Protein AF-A0A960SSV0-F1 (afdb_monomer_lite)

Structure (mmCIF, N/CA/C/O backbone):
data_AF-A0A960SSV0-F1
#
_entry.id   AF-A0A960SSV0-F1
#
loop_
_atom_site.group_PDB
_atom_site.id
_atom_site.type_symbol
_atom_site.label_atom_id
_atom_site.label_alt_id
_atom_site.label_comp_id
_atom_site.label_asym_id
_atom_site.label_entity_id
_atom_site.label_seq_id
_atom_site.pdbx_PDB_ins_code
_atom_site.Cartn_x
_atom_site.Cartn_y
_atom_site.Cartn_z
_atom_site.occupancy
_atom_site.B_iso_or_equiv
_atom_site.auth_seq_id
_atom_site.auth_comp_id
_atom_site.auth_asym_id
_atom_site.auth_atom_id
_atom_site.pdbx_PDB_model_num
ATOM 1 N N . GLU A 1 1 ? 19.204 -17.546 -3.933 1.00 85.69 1 GLU A N 1
ATOM 2 C CA . GLU A 1 1 ? 19.148 -16.308 -4.724 1.00 85.69 1 GLU A CA 1
ATOM 3 C C . GLU A 1 1 ? 18.510 -16.654 -6.056 1.00 85.69 1 GLU A C 1
ATOM 5 O O . GLU A 1 1 ? 18.869 -17.682 -6.620 1.00 85.69 1 GLU A O 1
ATOM 10 N N . GLU A 1 2 ? 17.528 -15.880 -6.496 1.00 92.44 2 GLU A N 1
ATOM 11 C CA . GLU A 1 2 ? 16.807 -16.074 -7.757 1.00 92.44 2 GLU A CA 1
ATOM 12 C C . GLU A 1 2 ? 16.652 -14.724 -8.470 1.00 92.44 2 GLU A C 1
ATOM 14 O O . GLU A 1 2 ? 16.409 -13.702 -7.827 1.00 92.44 2 GLU A O 1
ATOM 19 N N . ALA A 1 3 ? 16.787 -14.711 -9.795 1.00 90.81 3 ALA A N 1
ATOM 20 C CA . ALA A 1 3 ? 16.387 -13.557 -10.589 1.00 90.81 3 ALA A CA 1
ATOM 21 C C . ALA A 1 3 ? 14.863 -13.568 -10.737 1.00 90.81 3 ALA A C 1
ATOM 23 O O . ALA A 1 3 ? 14.287 -14.574 -11.153 1.00 90.81 3 ALA A O 1
ATOM 24 N N . VAL A 1 4 ? 14.218 -12.456 -10.396 1.00 92.62 4 VAL A N 1
ATOM 25 C CA . VAL A 1 4 ? 12.767 -12.280 -10.521 1.00 92.62 4 VAL A CA 1
ATOM 26 C C . VAL A 1 4 ? 12.474 -11.080 -11.401 1.00 92.62 4 VAL A C 1
ATOM 28 O O . VAL A 1 4 ? 13.208 -10.093 -11.396 1.00 92.62 4 VAL A O 1
ATOM 31 N N . GLN A 1 5 ? 11.406 -11.180 -12.177 1.00 90.75 5 GLN A N 1
ATOM 32 C CA . GLN A 1 5 ? 10.992 -10.166 -13.136 1.00 90.75 5 GLN A CA 1
ATOM 33 C C . GLN A 1 5 ? 9.525 -10.377 -13.498 1.00 90.75 5 GLN A C 1
ATOM 35 O O . GLN A 1 5 ? 9.031 -11.500 -13.385 1.00 90.75 5 GLN A O 1
ATOM 40 N N . GLY A 1 6 ? 8.866 -9.316 -13.948 1.00 89.38 6 GLY A N 1
ATOM 41 C CA . GLY A 1 6 ? 7.471 -9.364 -14.373 1.00 89.38 6 GLY A CA 1
ATOM 42 C C . GLY A 1 6 ? 6.773 -8.027 -14.166 1.00 89.38 6 GLY A C 1
ATOM 43 O O . GLY A 1 6 ? 7.417 -6.975 -14.068 1.00 89.38 6 GLY A O 1
ATOM 44 N N . ARG A 1 7 ? 5.444 -8.079 -14.095 1.00 89.31 7 ARG A N 1
ATOM 45 C CA . ARG A 1 7 ? 4.605 -6.981 -13.610 1.00 89.31 7 ARG A CA 1
ATOM 46 C C . ARG A 1 7 ? 3.999 -7.359 -12.273 1.00 89.31 7 ARG A C 1
ATOM 48 O O . ARG A 1 7 ? 3.663 -8.517 -12.039 1.00 89.31 7 ARG A O 1
ATOM 55 N N . GLY A 1 8 ? 3.909 -6.389 -11.378 1.00 86.38 8 GLY A N 1
ATOM 56 C CA . GLY A 1 8 ? 3.341 -6.618 -10.062 1.00 86.38 8 GLY A CA 1
ATOM 57 C C . GLY A 1 8 ? 2.932 -5.330 -9.379 1.00 86.38 8 GLY A C 1
ATOM 58 O O . GLY A 1 8 ? 3.288 -4.231 -9.809 1.00 86.38 8 GLY A O 1
ATOM 59 N N . ARG A 1 9 ? 2.199 -5.483 -8.283 1.00 87.06 9 ARG A N 1
ATOM 60 C CA . ARG A 1 9 ? 1.830 -4.368 -7.422 1.00 87.06 9 ARG A CA 1
ATOM 61 C C . ARG A 1 9 ? 2.991 -4.035 -6.501 1.00 87.06 9 ARG A C 1
ATOM 63 O O . ARG A 1 9 ? 3.441 -4.893 -5.738 1.00 87.06 9 ARG A O 1
ATOM 70 N N . LEU A 1 10 ? 3.472 -2.798 -6.573 1.00 86.62 10 LEU A N 1
ATOM 71 C CA . LEU A 1 10 ? 4.408 -2.250 -5.601 1.00 86.62 10 LEU A CA 1
ATOM 72 C C . LEU A 1 10 ? 3.600 -1.548 -4.515 1.00 86.62 10 LEU A C 1
ATOM 74 O O . LEU A 1 10 ? 2.973 -0.526 -4.766 1.00 86.62 10 LEU A O 1
ATOM 78 N N . ASP A 1 11 ? 3.661 -2.075 -3.305 1.00 82.81 11 ASP A N 1
ATOM 79 C CA . ASP A 1 11 ? 3.041 -1.510 -2.122 1.00 82.81 11 ASP A CA 1
ATOM 80 C C . ASP A 1 11 ? 4.105 -0.805 -1.279 1.00 82.81 11 ASP A C 1
ATOM 82 O O . ASP A 1 11 ? 5.072 -1.420 -0.834 1.00 82.81 11 ASP A O 1
ATOM 86 N N . VAL A 1 12 ? 3.954 0.498 -1.061 1.00 81.19 12 VAL A N 1
ATOM 87 C CA . VAL A 1 12 ? 4.870 1.319 -0.270 1.00 81.19 12 VAL A CA 1
ATOM 88 C C . VAL A 1 12 ? 4.149 1.853 0.954 1.00 81.19 12 VAL A C 1
ATOM 90 O O . VAL A 1 12 ? 3.163 2.580 0.844 1.00 81.19 12 VAL A O 1
ATOM 93 N N . TYR A 1 13 ? 4.708 1.549 2.119 1.00 77.31 13 TYR A N 1
ATOM 94 C CA . TYR A 1 13 ? 4.171 1.939 3.409 1.00 77.31 13 TYR A CA 1
ATOM 95 C C . TYR A 1 13 ? 5.180 2.754 4.214 1.00 77.31 13 TYR A C 1
ATOM 97 O O . TYR A 1 13 ? 6.398 2.587 4.086 1.00 77.31 13 TYR A O 1
ATOM 105 N N . TRP A 1 14 ? 4.660 3.617 5.073 1.00 73.38 14 TRP A N 1
ATOM 106 C CA . TRP A 1 14 ? 5.431 4.452 5.986 1.00 73.38 14 TRP A CA 1
ATOM 107 C C . TRP A 1 14 ? 4.956 4.209 7.413 1.00 73.38 14 TRP A C 1
ATOM 109 O O . TRP A 1 14 ? 3.763 4.033 7.634 1.00 73.38 14 TRP A O 1
ATOM 119 N N . ALA A 1 15 ? 5.901 4.118 8.347 1.00 66.69 15 ALA A N 1
ATOM 120 C CA . ALA A 1 15 ? 5.640 3.688 9.716 1.00 66.69 15 ALA A CA 1
ATOM 121 C C . ALA A 1 15 ? 5.749 4.839 10.729 1.00 66.69 15 ALA A C 1
ATOM 123 O O . ALA A 1 15 ? 6.793 5.495 10.799 1.00 66.69 15 ALA A O 1
ATOM 124 N N . SER A 1 16 ? 4.736 5.011 11.578 1.00 62.72 16 SER A N 1
ATOM 125 C CA . SER A 1 16 ? 4.792 5.890 12.755 1.00 62.72 16 SER A CA 1
ATOM 126 C C . SER A 1 16 ? 5.404 5.171 13.963 1.00 62.72 16 SER A C 1
ATOM 128 O O . SER A 1 16 ? 5.038 4.026 14.217 1.00 62.72 16 SER A O 1
ATOM 130 N N . PRO A 1 17 ? 6.270 5.804 14.774 1.00 56.94 17 PRO A N 1
ATOM 131 C CA . PRO A 1 17 ? 6.816 5.187 15.988 1.00 56.94 17 PRO A CA 1
ATOM 132 C C . PRO A 1 17 ? 5.765 4.972 17.091 1.00 56.94 17 PRO A C 1
ATOM 134 O O . PRO A 1 17 ? 4.766 5.689 17.163 1.00 56.94 17 PRO A O 1
ATOM 137 N N . LEU A 1 18 ? 6.012 4.003 17.982 1.00 52.72 18 LEU A N 1
ATOM 138 C CA . LEU A 1 18 ? 5.307 3.879 19.268 1.00 52.72 18 LEU A CA 1
ATOM 139 C C . LEU A 1 18 ? 5.706 5.030 20.219 1.00 52.72 18 LEU A C 1
ATOM 141 O O . LEU A 1 18 ? 6.845 5.490 20.153 1.00 52.72 18 LEU A O 1
ATOM 145 N N . PRO A 1 19 ? 4.827 5.504 21.126 1.00 50.28 19 PRO A N 1
ATOM 146 C CA . PRO A 1 19 ? 5.221 6.465 22.158 1.00 50.28 19 PRO A CA 1
ATOM 147 C C . PRO A 1 19 ? 6.289 5.872 23.094 1.00 50.28 19 PRO A C 1
ATOM 149 O O . PRO A 1 19 ? 6.092 4.782 23.625 1.00 50.28 19 PRO A O 1
ATOM 152 N N . GLY A 1 20 ? 7.386 6.595 23.352 1.00 51.72 20 GLY A N 1
ATOM 153 C CA . GLY A 1 20 ? 8.428 6.182 24.306 1.00 51.72 20 GLY A CA 1
ATOM 154 C C . GLY A 1 20 ? 9.853 6.193 23.732 1.00 51.72 20 GLY A C 1
ATOM 155 O O . GLY A 1 20 ? 10.062 6.640 22.607 1.00 51.72 20 GLY A O 1
ATOM 156 N N . PRO A 1 21 ? 10.861 5.727 24.496 1.00 48.50 21 PRO A N 1
ATOM 157 C CA . PRO A 1 21 ? 12.270 5.755 24.082 1.00 48.50 21 PRO A CA 1
ATOM 158 C C . PRO A 1 21 ? 12.562 4.927 22.818 1.00 48.50 21 PRO A C 1
ATOM 160 O O . PRO A 1 21 ? 13.510 5.235 22.104 1.00 48.50 21 PRO A O 1
ATOM 163 N N . GLU A 1 22 ? 11.716 3.945 22.500 1.00 48.91 22 GLU A N 1
ATOM 164 C CA . GLU A 1 22 ? 11.781 3.127 21.277 1.00 48.91 22 GLU A CA 1
ATOM 165 C C . GLU A 1 22 ? 11.477 3.935 19.998 1.00 48.91 22 GLU A C 1
ATOM 167 O O . GLU A 1 22 ? 11.905 3.555 18.907 1.00 48.91 22 GLU A O 1
ATOM 172 N N . ALA A 1 23 ? 10.828 5.104 20.114 1.00 48.28 23 ALA A N 1
ATOM 173 C CA . ALA A 1 23 ? 10.628 6.034 18.999 1.00 48.28 23 ALA A CA 1
ATOM 174 C C . ALA A 1 23 ? 11.949 6.555 18.410 1.00 48.28 23 ALA A C 1
ATOM 176 O O . ALA A 1 23 ? 12.004 6.906 17.232 1.00 48.28 23 ALA A O 1
ATOM 177 N N . ALA A 1 24 ? 13.017 6.599 19.217 1.00 46.59 24 ALA A N 1
ATOM 178 C CA . ALA A 1 24 ? 14.328 7.079 18.788 1.00 46.59 24 ALA A CA 1
ATOM 179 C C . ALA A 1 24 ? 15.023 6.120 17.805 1.00 46.59 24 ALA A C 1
ATOM 181 O O . ALA A 1 24 ? 15.826 6.576 16.987 1.00 46.59 24 ALA A O 1
ATOM 182 N N . ASP A 1 25 ? 14.686 4.827 17.861 1.00 43.94 25 ASP A N 1
ATOM 183 C CA . ASP A 1 25 ? 15.274 3.785 17.014 1.00 43.94 25 ASP A CA 1
ATOM 184 C C . ASP A 1 25 ? 14.486 3.582 15.706 1.00 43.94 25 ASP A C 1
ATOM 186 O O . ASP A 1 25 ? 15.029 3.077 14.717 1.00 43.94 25 ASP A O 1
ATOM 190 N N . LEU A 1 26 ? 13.223 4.032 15.647 1.00 48.84 26 LEU A N 1
ATOM 191 C CA . LEU A 1 26 ? 12.415 3.997 14.429 1.00 48.84 26 LEU A CA 1
ATOM 192 C C . LEU A 1 26 ? 12.707 5.212 13.537 1.00 48.84 26 LEU A C 1
ATOM 194 O O . LEU A 1 26 ? 11.938 6.169 13.436 1.00 48.84 26 LEU A O 1
ATOM 198 N N . HIS A 1 27 ? 13.836 5.176 12.833 1.00 44.00 27 HIS A N 1
ATOM 199 C CA . HIS A 1 27 ? 14.127 6.160 11.795 1.00 44.00 27 HIS A CA 1
ATOM 200 C C . HIS A 1 27 ? 13.194 5.970 10.591 1.00 44.00 27 HIS A C 1
ATOM 202 O O . HIS A 1 27 ? 13.541 5.248 9.662 1.00 44.00 27 HIS A O 1
ATOM 208 N N . CYS A 1 28 ? 12.036 6.645 10.594 1.00 50.88 28 CYS A N 1
ATOM 209 C CA . CYS A 1 28 ? 11.262 6.980 9.390 1.00 50.88 28 CYS A CA 1
ATOM 210 C C . CYS A 1 28 ? 11.155 5.793 8.403 1.00 50.88 28 CYS A C 1
ATOM 212 O O . CYS A 1 28 ? 11.606 5.860 7.255 1.00 50.88 28 CYS A O 1
ATOM 214 N N . GLY A 1 29 ? 10.663 4.653 8.903 1.00 64.88 29 GLY A N 1
ATOM 215 C CA . GLY A 1 29 ? 10.805 3.355 8.247 1.00 64.88 29 GLY A CA 1
ATOM 216 C C . GLY A 1 29 ? 9.893 3.210 7.034 1.00 64.88 29 GLY A C 1
ATOM 217 O O . GLY A 1 29 ? 8.790 2.689 7.156 1.00 64.88 29 GLY A O 1
ATOM 218 N N . LYS A 1 30 ? 10.353 3.646 5.856 1.00 73.12 30 LYS A N 1
ATOM 219 C CA . LYS A 1 30 ? 9.730 3.277 4.580 1.00 73.12 30 LYS A CA 1
ATOM 220 C C . LYS A 1 30 ? 9.908 1.771 4.366 1.00 73.12 30 LYS A C 1
ATOM 222 O O . LYS A 1 30 ? 11.040 1.286 4.298 1.00 73.12 30 LYS A O 1
ATOM 227 N N . VAL A 1 31 ? 8.811 1.036 4.227 1.00 81.75 31 VAL A N 1
ATOM 228 C CA . VAL A 1 31 ? 8.807 -0.393 3.887 1.00 81.75 31 VAL A CA 1
ATOM 229 C C . VAL A 1 31 ? 8.115 -0.562 2.545 1.00 81.75 31 VAL A C 1
ATOM 231 O O . VAL A 1 31 ? 7.132 0.116 2.268 1.00 81.75 31 VAL A O 1
ATOM 234 N N . ALA A 1 32 ? 8.629 -1.448 1.699 1.00 86.88 32 ALA A N 1
ATOM 235 C CA . ALA A 1 32 ? 7.986 -1.773 0.439 1.00 86.88 32 ALA A CA 1
ATOM 236 C C . ALA A 1 32 ? 7.764 -3.278 0.323 1.00 86.88 32 ALA A C 1
ATOM 238 O O . ALA A 1 32 ? 8.596 -4.071 0.772 1.00 86.88 32 ALA A O 1
ATOM 239 N N . TYR A 1 33 ? 6.656 -3.654 -0.298 1.00 90.00 33 TYR A N 1
ATOM 240 C CA . TYR A 1 33 ? 6.345 -5.013 -0.702 1.00 90.00 33 TYR A CA 1
ATOM 241 C C . TYR A 1 33 ? 6.058 -5.041 -2.197 1.00 90.00 33 TYR A C 1
ATOM 243 O O . TYR A 1 33 ? 5.530 -4.084 -2.754 1.00 90.00 33 TYR A O 1
ATOM 251 N N . LEU A 1 34 ? 6.430 -6.132 -2.850 1.00 91.81 34 LEU A N 1
ATOM 252 C CA . LEU A 1 34 ? 6.090 -6.379 -4.240 1.00 91.81 34 LEU A CA 1
ATOM 253 C C . LEU A 1 34 ? 5.266 -7.659 -4.311 1.00 91.81 34 LEU A C 1
ATOM 255 O O . LEU A 1 34 ? 5.715 -8.698 -3.825 1.00 91.81 34 LEU A O 1
ATOM 259 N N . THR A 1 35 ? 4.092 -7.572 -4.926 1.00 90.00 35 THR A N 1
ATOM 260 C CA . THR A 1 35 ? 3.174 -8.699 -5.102 1.00 90.00 35 THR A CA 1
ATOM 261 C C . THR A 1 35 ? 3.068 -9.056 -6.581 1.00 90.00 35 THR A C 1
ATOM 263 O O . THR A 1 35 ? 2.746 -8.200 -7.404 1.00 90.00 35 THR A O 1
ATOM 266 N N . MET A 1 36 ? 3.327 -10.320 -6.923 1.00 90.69 36 MET A N 1
ATOM 267 C CA . MET A 1 36 ? 3.122 -10.877 -8.265 1.00 90.69 36 MET A CA 1
ATOM 268 C C . MET A 1 36 ? 2.418 -12.231 -8.146 1.00 90.69 36 MET A C 1
ATOM 270 O O . MET A 1 36 ? 3.011 -13.213 -7.688 1.00 90.69 36 MET A O 1
ATOM 274 N N . GLY A 1 37 ? 1.147 -12.287 -8.549 1.00 86.88 37 GLY A N 1
ATOM 275 C CA . GLY A 1 37 ? 0.292 -13.446 -8.283 1.00 86.88 37 GLY A CA 1
ATOM 276 C C . GLY A 1 37 ? 0.193 -13.715 -6.778 1.00 86.88 37 GLY A C 1
ATOM 277 O O . GLY A 1 37 ? -0.103 -12.812 -6.005 1.00 86.88 37 GLY A O 1
ATOM 278 N N . GLU A 1 38 ? 0.486 -14.945 -6.354 1.00 83.44 38 GLU A N 1
ATOM 279 C CA . GLU A 1 38 ? 0.482 -15.347 -4.935 1.00 83.44 38 GLU A CA 1
ATOM 280 C C . GLU A 1 38 ? 1.803 -15.045 -4.201 1.00 83.44 38 GLU A C 1
ATOM 282 O O . GLU A 1 38 ? 1.925 -15.284 -2.999 1.00 83.44 38 GLU A O 1
ATOM 287 N N . ARG A 1 39 ? 2.830 -14.554 -4.907 1.00 86.31 39 ARG A N 1
ATOM 288 C CA . ARG A 1 39 ? 4.155 -14.304 -4.324 1.00 86.31 39 ARG A CA 1
ATOM 289 C C . ARG A 1 39 ? 4.244 -12.873 -3.813 1.00 86.31 39 ARG A C 1
ATOM 291 O O . ARG A 1 39 ? 3.983 -11.934 -4.561 1.00 86.31 39 ARG A O 1
ATOM 298 N N . VAL A 1 40 ? 4.688 -12.724 -2.566 1.00 88.88 40 VAL A N 1
ATOM 299 C CA . VAL A 1 40 ? 4.938 -11.430 -1.921 1.00 88.88 40 VAL A CA 1
ATOM 300 C C . VAL A 1 40 ? 6.388 -11.375 -1.454 1.00 88.88 40 VAL A C 1
ATOM 302 O O . VAL A 1 40 ? 6.836 -12.234 -0.693 1.00 88.88 40 VAL A O 1
ATOM 305 N N . TRP A 1 41 ? 7.116 -10.341 -1.871 1.00 91.75 41 TRP A N 1
ATOM 306 C CA . TRP A 1 41 ? 8.460 -10.048 -1.374 1.00 91.75 41 TRP A CA 1
ATOM 307 C C . TRP A 1 41 ? 8.471 -8.746 -0.589 1.00 91.75 41 TRP A C 1
ATOM 309 O O . TRP A 1 41 ? 7.851 -7.770 -0.997 1.00 91.75 41 TRP A O 1
ATOM 319 N N . ARG A 1 42 ? 9.266 -8.682 0.479 1.00 90.19 42 ARG A N 1
ATOM 320 C CA . ARG A 1 42 ? 9.734 -7.417 1.048 1.00 90.19 42 ARG A CA 1
ATOM 321 C C . ARG A 1 42 ? 10.764 -6.812 0.093 1.00 90.19 42 ARG A C 1
ATOM 323 O O . ARG A 1 42 ? 11.864 -7.345 -0.062 1.00 90.19 42 ARG A O 1
ATOM 330 N N . ALA A 1 43 ? 10.405 -5.705 -0.542 1.00 90.38 43 ALA A N 1
ATOM 331 C CA . ALA A 1 43 ? 11.220 -5.021 -1.531 1.00 90.38 43 ALA A CA 1
ATOM 332 C C . ALA A 1 43 ? 12.167 -3.997 -0.879 1.00 90.38 43 ALA A C 1
ATOM 334 O O . ALA A 1 43 ? 11.765 -3.140 -0.091 1.00 90.38 43 ALA A O 1
ATOM 335 N N . TYR A 1 44 ? 13.441 -4.064 -1.253 1.00 89.75 44 TYR A N 1
ATOM 336 C CA . TYR A 1 44 ? 14.490 -3.125 -0.880 1.00 89.75 44 TYR A CA 1
ATOM 337 C C . TYR A 1 44 ? 14.748 -2.198 -2.062 1.00 89.75 44 TYR A C 1
ATOM 339 O O . TYR A 1 44 ? 15.276 -2.609 -3.097 1.00 89.75 44 TYR A O 1
ATOM 347 N N . LEU A 1 45 ? 14.330 -0.944 -1.901 1.00 88.06 45 LEU A N 1
ATOM 348 C CA . LEU A 1 45 ? 14.351 0.067 -2.952 1.00 88.06 45 LEU A CA 1
ATOM 349 C C . LEU A 1 45 ? 15.629 0.906 -2.871 1.00 88.06 45 LEU A C 1
ATOM 351 O O . LEU A 1 45 ? 15.999 1.390 -1.799 1.00 88.06 45 LEU A O 1
ATOM 355 N N . TYR A 1 46 ? 16.263 1.153 -4.013 1.00 82.88 46 TYR A N 1
ATOM 356 C CA . TYR A 1 46 ? 17.387 2.081 -4.142 1.00 82.88 46 TYR A CA 1
ATOM 357 C C . TYR A 1 46 ? 17.176 3.042 -5.316 1.00 82.88 46 TYR A C 1
ATOM 359 O O . TYR A 1 46 ? 16.171 2.972 -6.028 1.00 82.88 46 TYR A O 1
ATOM 367 N N . GLY A 1 47 ? 18.100 3.996 -5.466 1.00 86.06 47 GLY A N 1
ATOM 368 C CA . GLY A 1 47 ? 18.041 4.980 -6.543 1.00 86.06 47 GLY A CA 1
ATOM 369 C C . GLY A 1 47 ? 16.720 5.748 -6.541 1.00 86.06 47 GLY A C 1
ATOM 370 O O . GLY A 1 47 ? 16.232 6.147 -5.477 1.00 86.06 47 GLY A O 1
ATOM 371 N N . ARG A 1 48 ? 16.112 5.917 -7.719 1.00 84.31 48 ARG A N 1
ATOM 372 C CA . ARG A 1 48 ? 14.843 6.658 -7.844 1.00 84.31 48 ARG A CA 1
ATOM 373 C C . ARG A 1 48 ? 13.647 5.996 -7.145 1.00 84.31 48 ARG A C 1
ATOM 375 O O . ARG A 1 48 ? 12.748 6.697 -6.692 1.00 84.31 48 ARG A O 1
ATOM 382 N N . ARG A 1 49 ? 13.626 4.665 -6.974 1.00 84.12 49 ARG A N 1
ATOM 383 C CA . ARG A 1 49 ? 12.484 3.977 -6.336 1.00 84.12 49 ARG A CA 1
ATOM 384 C C . ARG A 1 49 ? 12.370 4.300 -4.842 1.00 84.12 49 ARG A C 1
ATOM 386 O O . ARG A 1 49 ? 11.321 4.097 -4.230 1.00 84.12 49 ARG A O 1
ATOM 393 N N . ARG A 1 50 ? 13.401 4.912 -4.240 1.00 78.50 50 ARG A N 1
ATOM 394 C CA . ARG A 1 50 ? 13.332 5.451 -2.870 1.00 78.50 50 ARG A CA 1
ATOM 395 C C . ARG A 1 50 ? 12.233 6.497 -2.691 1.00 78.50 50 ARG A C 1
ATOM 397 O O . ARG A 1 50 ? 11.726 6.612 -1.579 1.00 78.50 50 ARG A O 1
ATOM 404 N N . THR A 1 51 ? 11.815 7.191 -3.746 1.00 74.88 51 THR A N 1
ATOM 405 C CA . THR A 1 51 ? 10.716 8.173 -3.700 1.00 74.88 51 THR A CA 1
ATOM 406 C C . THR A 1 51 ? 9.433 7.686 -4.371 1.00 74.88 51 THR A C 1
ATOM 408 O O . THR A 1 51 ? 8.426 8.373 -4.285 1.00 74.88 51 THR A O 1
ATOM 411 N N . GLN A 1 52 ? 9.439 6.506 -5.000 1.00 77.75 52 GLN A N 1
ATOM 412 C CA . GLN A 1 52 ? 8.241 5.920 -5.608 1.00 77.75 52 GLN A CA 1
ATOM 413 C C . GLN A 1 52 ? 7.220 5.542 -4.524 1.00 77.75 52 GLN A C 1
ATOM 415 O O . GLN A 1 52 ? 7.609 5.035 -3.464 1.00 77.75 52 GLN A O 1
ATOM 420 N N . MET A 1 53 ? 5.945 5.822 -4.788 1.00 78.19 53 MET A N 1
ATOM 421 C CA . MET A 1 53 ? 4.802 5.452 -3.944 1.00 78.19 53 MET A CA 1
ATOM 422 C C . MET A 1 53 ? 4.163 4.151 -4.445 1.00 78.19 53 MET A C 1
ATOM 424 O O . MET A 1 53 ? 4.654 3.558 -5.406 1.00 78.19 53 MET A O 1
ATOM 428 N N . SER A 1 54 ? 3.106 3.682 -3.778 1.00 80.00 54 SER A N 1
ATOM 429 C CA . SER A 1 54 ? 2.405 2.474 -4.212 1.00 80.00 54 SER A CA 1
ATOM 430 C C . SER A 1 54 ? 1.844 2.639 -5.621 1.00 80.00 54 SER A C 1
ATOM 432 O O . SER A 1 54 ? 1.286 3.688 -5.946 1.00 80.00 54 SER A O 1
ATOM 434 N N . GLN A 1 55 ? 1.988 1.609 -6.446 1.00 79.75 55 GLN A N 1
ATOM 435 C CA . GLN A 1 55 ? 1.556 1.625 -7.835 1.00 79.75 55 GLN A CA 1
ATOM 436 C C . GLN A 1 55 ? 1.221 0.203 -8.301 1.00 79.75 55 GLN A C 1
ATOM 438 O O . GLN A 1 55 ? 1.927 -0.756 -7.978 1.00 79.75 55 GLN A O 1
ATOM 443 N N . GLU A 1 56 ? 0.145 0.085 -9.074 1.00 80.50 56 GLU A N 1
ATOM 444 C CA . GLU A 1 56 ? -0.275 -1.161 -9.719 1.00 80.50 56 GLU A CA 1
ATOM 445 C C . GLU A 1 56 ? 0.528 -1.427 -11.000 1.00 80.50 56 GLU A C 1
ATOM 447 O O . GLU A 1 56 ? 0.994 -0.493 -11.657 1.00 80.50 56 GLU A O 1
ATOM 452 N N . GLU A 1 57 ? 0.657 -2.703 -11.374 1.00 82.12 57 GLU A N 1
ATOM 453 C CA . GLU A 1 57 ? 1.210 -3.142 -12.669 1.00 82.12 57 GLU A CA 1
ATOM 454 C C . GLU A 1 57 ? 2.618 -2.599 -13.006 1.00 82.12 57 GLU A C 1
ATOM 456 O O . GLU A 1 57 ? 2.987 -2.423 -14.176 1.00 82.12 57 GLU A O 1
ATOM 461 N N . VAL A 1 58 ? 3.446 -2.366 -11.982 1.00 85.75 58 VAL A N 1
ATOM 462 C CA . VAL A 1 58 ? 4.821 -1.877 -12.133 1.00 85.75 58 VAL A CA 1
ATOM 463 C C . VAL A 1 58 ? 5.676 -2.952 -12.789 1.00 85.75 58 VAL A C 1
ATOM 465 O O . VAL A 1 58 ? 5.775 -4.077 -12.294 1.00 85.75 58 VAL A O 1
ATOM 468 N N . ALA A 1 59 ? 6.347 -2.591 -13.884 1.00 88.69 59 ALA A N 1
ATOM 469 C CA . ALA A 1 59 ? 7.359 -3.450 -14.476 1.00 88.69 59 ALA A CA 1
ATOM 470 C C . ALA A 1 59 ? 8.598 -3.475 -13.573 1.00 88.69 59 ALA A C 1
ATOM 472 O O . ALA A 1 59 ? 9.155 -2.434 -13.196 1.00 88.69 59 ALA A O 1
ATOM 473 N N . PHE A 1 60 ? 9.025 -4.680 -13.216 1.00 92.44 60 PHE A N 1
ATOM 474 C CA . PHE A 1 60 ? 10.082 -4.879 -12.245 1.00 92.44 60 PHE A CA 1
ATOM 475 C C . PHE A 1 60 ? 11.052 -5.970 -12.681 1.00 92.44 60 PHE A C 1
ATOM 477 O O . PHE A 1 60 ? 10.694 -6.925 -13.371 1.00 92.44 60 PHE A O 1
ATOM 484 N N . HIS A 1 61 ? 12.290 -5.842 -12.217 1.00 94.88 61 HIS A N 1
ATOM 485 C CA . HIS A 1 61 ? 13.249 -6.930 -12.191 1.00 94.88 61 HIS A CA 1
ATOM 486 C C . HIS A 1 61 ? 14.196 -6.757 -11.007 1.00 94.88 61 HIS A C 1
ATOM 488 O O . HIS A 1 61 ? 14.420 -5.647 -10.521 1.00 94.88 61 HIS A O 1
ATOM 494 N N . GLY A 1 62 ? 14.758 -7.854 -10.526 1.00 94.50 62 GLY A N 1
ATOM 495 C CA . GLY A 1 62 ? 15.626 -7.821 -9.365 1.00 94.50 62 GLY A CA 1
ATOM 496 C C . GLY A 1 62 ? 16.117 -9.196 -8.960 1.00 94.50 62 GLY A C 1
ATOM 497 O O . GLY A 1 62 ? 15.956 -10.182 -9.680 1.00 94.50 62 GLY A O 1
ATOM 498 N N . ILE A 1 63 ? 16.720 -9.234 -7.781 1.00 95.50 63 ILE A N 1
ATOM 499 C CA . ILE A 1 63 ? 17.300 -10.437 -7.199 1.00 95.50 63 ILE A CA 1
ATOM 500 C C . ILE A 1 63 ? 16.622 -10.704 -5.859 1.00 95.50 63 ILE A C 1
ATOM 502 O O . ILE A 1 63 ? 16.675 -9.859 -4.960 1.00 95.50 63 ILE A O 1
ATOM 506 N N . ALA A 1 64 ? 15.998 -11.874 -5.715 1.00 94.06 64 ALA A N 1
ATOM 507 C CA . ALA A 1 64 ? 15.373 -12.296 -4.470 1.00 94.06 64 ALA A CA 1
ATOM 508 C C . ALA A 1 64 ? 16.228 -13.319 -3.705 1.00 94.06 64 ALA A C 1
ATOM 510 O O . ALA A 1 64 ? 16.823 -14.242 -4.271 1.00 94.06 64 ALA A O 1
ATOM 511 N N . VAL A 1 65 ? 16.268 -13.176 -2.382 1.00 92.56 65 VAL A N 1
ATOM 512 C CA . VAL A 1 65 ? 16.862 -14.127 -1.438 1.00 92.56 65 VAL A CA 1
ATOM 513 C C . VAL A 1 65 ? 15.802 -14.443 -0.385 1.00 92.56 65 VAL A C 1
ATOM 515 O O . VAL A 1 65 ? 15.567 -13.665 0.539 1.00 92.56 65 VAL A O 1
ATOM 518 N N . GLY A 1 66 ? 15.115 -15.577 -0.551 1.00 89.19 66 GLY A N 1
ATOM 519 C CA . GLY A 1 66 ? 13.906 -15.869 0.222 1.00 89.19 66 GLY A CA 1
ATOM 520 C C . GLY A 1 66 ? 12.815 -14.843 -0.096 1.00 89.19 66 GLY A C 1
ATOM 521 O O . GLY A 1 66 ? 12.541 -14.582 -1.264 1.00 89.19 66 GLY A O 1
ATOM 522 N N . ASN A 1 67 ? 12.248 -14.215 0.935 1.00 86.12 67 ASN A N 1
ATOM 523 C CA . ASN A 1 67 ? 11.215 -13.184 0.774 1.00 86.12 67 ASN A CA 1
ATOM 524 C C . ASN A 1 67 ? 11.784 -11.758 0.673 1.00 86.12 67 ASN A C 1
ATOM 526 O O . ASN A 1 67 ? 11.014 -10.805 0.645 1.00 86.12 67 ASN A O 1
ATOM 530 N N . ALA A 1 68 ? 13.108 -11.577 0.640 1.00 85.94 68 ALA A N 1
ATOM 531 C CA . ALA A 1 68 ? 13.736 -10.272 0.439 1.00 85.94 68 ALA A CA 1
ATOM 532 C C . ALA A 1 68 ? 14.073 -10.067 -1.043 1.00 85.94 68 ALA A C 1
ATOM 534 O O . ALA A 1 68 ? 14.753 -10.906 -1.626 1.00 85.94 68 ALA A O 1
ATOM 535 N N . LEU A 1 69 ? 13.642 -8.953 -1.636 1.00 93.88 69 LEU A N 1
ATOM 536 C CA . LEU A 1 69 ? 13.889 -8.604 -3.038 1.00 93.88 69 LEU A CA 1
ATOM 537 C C . LEU A 1 69 ? 14.687 -7.304 -3.142 1.00 93.88 69 LEU A C 1
ATOM 539 O O . LEU A 1 69 ? 14.198 -6.252 -2.742 1.00 93.88 69 LEU A O 1
ATOM 543 N N . ALA A 1 70 ? 15.883 -7.348 -3.727 1.00 94.62 70 ALA A N 1
ATOM 544 C CA . ALA A 1 70 ? 16.572 -6.147 -4.193 1.00 94.62 70 ALA A CA 1
ATOM 545 C C . ALA A 1 70 ? 15.985 -5.737 -5.551 1.00 94.62 70 ALA A C 1
ATOM 547 O O . ALA A 1 70 ? 16.206 -6.422 -6.552 1.00 94.62 70 ALA A O 1
ATOM 548 N N . LEU A 1 71 ? 15.204 -4.653 -5.569 1.00 93.94 71 LEU A N 1
ATOM 549 C CA . LEU A 1 71 ? 14.459 -4.216 -6.750 1.00 93.94 71 LEU A CA 1
ATOM 550 C C . LEU A 1 71 ? 15.266 -3.194 -7.558 1.00 93.94 71 LEU A C 1
ATOM 552 O O . LEU A 1 71 ? 15.609 -2.138 -7.024 1.00 93.94 71 LEU A O 1
ATOM 556 N N . ASP A 1 72 ? 15.527 -3.482 -8.838 1.00 94.94 72 ASP A N 1
ATOM 557 C CA . ASP A 1 72 ? 16.254 -2.560 -9.711 1.00 94.94 72 ASP A CA 1
ATOM 558 C C . ASP A 1 72 ? 15.456 -1.277 -9.952 1.00 94.94 72 ASP A C 1
ATOM 560 O O . ASP A 1 72 ? 14.225 -1.280 -10.054 1.00 94.94 72 ASP A O 1
ATOM 564 N N . GLU A 1 73 ? 16.156 -0.150 -10.045 1.00 92.12 73 GLU A N 1
ATOM 565 C CA . GLU A 1 73 ? 15.521 1.136 -10.287 1.00 92.12 73 GLU A CA 1
ATOM 566 C C . GLU A 1 73 ? 14.977 1.287 -11.716 1.00 92.12 73 GLU A C 1
ATOM 568 O O . GLU A 1 73 ? 14.163 2.177 -11.955 1.00 92.12 73 GLU A O 1
ATOM 573 N N . LYS A 1 74 ? 15.388 0.452 -12.674 1.00 91.44 74 LYS A N 1
ATOM 574 C CA . LYS A 1 74 ? 14.973 0.544 -14.080 1.00 91.44 74 LYS A CA 1
ATOM 575 C C . LYS A 1 74 ? 13.823 -0.421 -14.394 1.00 91.44 74 LYS A C 1
ATOM 577 O O . LYS A 1 74 ? 13.834 -1.554 -13.926 1.00 91.44 74 LYS A O 1
ATOM 582 N N . PRO A 1 75 ? 12.829 0.004 -15.191 1.00 88.00 75 PRO A N 1
ATOM 583 C CA . PRO A 1 75 ? 11.785 -0.902 -15.673 1.00 88.00 75 PRO A CA 1
ATOM 584 C C . PRO A 1 75 ? 12.287 -1.900 -16.727 1.00 88.00 75 PRO A C 1
ATOM 586 O O . PRO A 1 75 ? 11.897 -3.064 -16.700 1.00 88.00 75 PRO A O 1
ATOM 589 N N . LEU A 1 76 ? 13.156 -1.461 -17.651 1.00 86.75 76 LEU A N 1
ATOM 590 C CA . LEU A 1 76 ? 13.721 -2.324 -18.694 1.00 86.75 76 LEU A CA 1
ATOM 591 C C . LEU A 1 76 ? 15.007 -3.005 -18.229 1.00 86.75 76 LEU A C 1
ATOM 593 O O . LEU A 1 76 ? 16.017 -2.328 -17.991 1.00 86.75 76 LEU A O 1
ATOM 597 N N . ARG A 1 77 ? 15.001 -4.342 -18.258 1.00 92.44 77 ARG A N 1
ATOM 598 C CA . ARG A 1 77 ? 16.192 -5.173 -18.061 1.00 92.44 77 ARG A CA 1
ATOM 599 C C . ARG A 1 77 ? 16.841 -5.501 -19.406 1.00 92.44 77 ARG A C 1
ATOM 601 O O . ARG A 1 77 ? 16.232 -6.232 -20.183 1.00 92.44 77 ARG A O 1
ATOM 608 N N . PRO A 1 78 ? 18.058 -5.025 -19.719 1.00 92.62 78 PRO A N 1
ATOM 609 C CA . PRO A 1 78 ? 18.769 -5.509 -20.899 1.00 92.62 78 PRO A CA 1
ATOM 610 C C . PRO A 1 78 ? 19.092 -7.001 -20.746 1.00 92.62 78 PRO A C 1
ATOM 612 O O . PRO A 1 78 ? 19.612 -7.414 -19.708 1.00 92.62 78 PRO A O 1
ATOM 615 N N . LEU A 1 79 ? 18.808 -7.790 -21.782 1.00 90.81 79 LEU A N 1
ATOM 616 C CA . LEU A 1 79 ? 19.191 -9.197 -21.842 1.00 90.81 79 LEU A CA 1
ATOM 617 C C . LEU A 1 79 ? 20.670 -9.316 -22.208 1.00 90.81 79 LEU A C 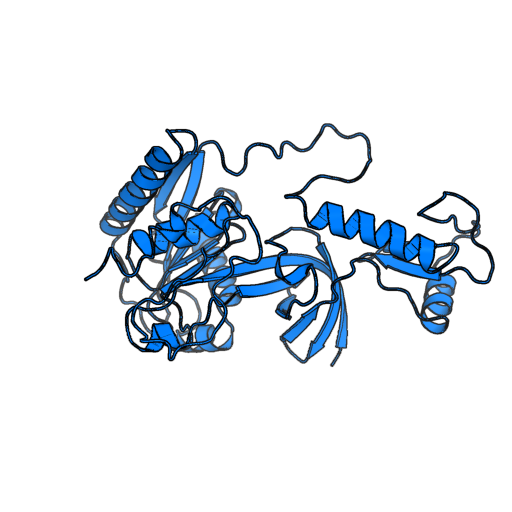1
ATOM 619 O O . LEU A 1 79 ? 21.216 -8.520 -22.981 1.00 90.81 79 LEU A O 1
ATOM 623 N N . THR A 1 80 ? 21.315 -10.340 -21.665 1.00 89.44 80 THR A N 1
ATOM 624 C CA . THR A 1 80 ? 22.619 -10.801 -22.146 1.00 89.44 80 THR A CA 1
ATOM 625 C C . THR A 1 80 ? 22.503 -11.332 -23.581 1.00 89.44 80 THR A C 1
ATOM 627 O O . THR A 1 80 ? 21.413 -11.731 -24.001 1.00 89.44 80 THR A O 1
ATOM 630 N N . PRO A 1 81 ? 23.598 -11.354 -24.363 1.00 84.50 81 PRO A N 1
ATOM 631 C CA . PRO A 1 81 ? 23.585 -11.950 -25.699 1.00 84.50 81 PRO A CA 1
ATOM 632 C C . PRO A 1 81 ? 23.054 -13.390 -25.703 1.00 84.50 81 PRO A C 1
ATOM 634 O O . PRO A 1 81 ? 22.300 -13.768 -26.595 1.00 84.50 81 PRO A O 1
ATOM 637 N N . GLU A 1 82 ? 23.395 -14.173 -24.680 1.00 86.56 82 GLU A N 1
ATOM 638 C CA . GLU A 1 82 ? 22.949 -15.554 -24.515 1.00 86.56 82 GLU A CA 1
ATOM 639 C C . GLU A 1 82 ? 21.435 -15.638 -24.272 1.00 86.56 82 GLU A C 1
ATOM 641 O O . GLU A 1 82 ? 20.746 -16.391 -24.961 1.00 86.56 82 GLU A O 1
ATOM 646 N N . GLU A 1 83 ? 20.895 -14.830 -23.352 1.00 86.50 83 GLU A N 1
ATOM 647 C CA . GLU A 1 83 ? 19.445 -14.737 -23.122 1.00 86.50 83 GLU A CA 1
ATOM 648 C C . GLU A 1 83 ? 18.713 -14.262 -24.381 1.00 86.50 83 GLU A C 1
ATOM 650 O O . GLU A 1 83 ? 17.666 -14.801 -24.731 1.00 86.50 83 GLU A O 1
ATOM 655 N N . ALA A 1 84 ? 19.273 -13.281 -25.093 1.00 84.75 84 ALA A N 1
ATOM 656 C CA . ALA A 1 84 ? 18.666 -12.743 -26.300 1.00 84.75 84 ALA A CA 1
ATOM 657 C C . ALA A 1 84 ? 18.594 -13.785 -27.422 1.00 84.75 84 ALA A C 1
ATOM 659 O O . ALA A 1 84 ? 17.609 -13.811 -28.158 1.00 84.75 84 ALA A O 1
ATOM 660 N N . LEU A 1 85 ? 19.606 -14.648 -27.563 1.00 82.00 85 LEU A N 1
ATOM 661 C CA . LEU A 1 85 ? 19.589 -15.753 -28.525 1.00 82.00 85 LEU A CA 1
ATOM 662 C C . LEU A 1 85 ? 18.501 -16.776 -28.185 1.00 82.00 85 LEU A C 1
ATOM 664 O O . LEU A 1 85 ? 17.757 -17.193 -29.073 1.00 82.00 85 LEU A O 1
ATOM 668 N N . VAL A 1 86 ? 18.370 -17.139 -26.905 1.00 82.38 86 VAL A N 1
ATOM 669 C CA . VAL A 1 86 ? 17.325 -18.064 -26.443 1.00 82.38 86 VAL A CA 1
ATOM 670 C C . VAL A 1 86 ? 15.937 -17.470 -26.685 1.00 82.38 86 VAL A C 1
ATOM 672 O O . VAL A 1 86 ? 15.113 -18.107 -27.338 1.00 82.38 86 VAL A O 1
ATOM 675 N N . THR A 1 87 ? 15.685 -16.232 -26.258 1.00 79.56 87 THR A N 1
ATOM 676 C CA . THR A 1 87 ? 14.397 -15.554 -26.473 1.00 79.56 87 THR A CA 1
ATOM 677 C C . THR A 1 87 ? 14.041 -15.444 -27.957 1.00 79.56 87 THR A C 1
ATOM 679 O O . THR A 1 87 ? 12.898 -15.699 -28.332 1.00 79.56 87 THR A O 1
ATOM 682 N N . GLN A 1 88 ? 15.012 -15.131 -28.821 1.00 74.44 88 GLN A N 1
ATOM 683 C CA . GLN A 1 88 ? 14.807 -15.095 -30.274 1.00 74.44 88 GLN A CA 1
ATOM 684 C C . GLN A 1 88 ? 14.449 -16.466 -30.847 1.00 74.44 88 GLN A C 1
ATOM 686 O O . GLN A 1 88 ? 13.541 -16.568 -31.661 1.00 74.44 88 GLN A O 1
ATOM 691 N N . SER A 1 89 ? 15.115 -17.531 -30.396 1.00 68.38 89 SER A N 1
ATOM 692 C CA . SER A 1 89 ? 14.788 -18.893 -30.838 1.00 68.38 89 SER A CA 1
ATOM 693 C C . SER A 1 89 ? 13.405 -19.376 -30.389 1.00 68.38 89 SER A C 1
ATOM 695 O O . SER A 1 89 ? 12.868 -20.302 -30.988 1.00 68.38 89 SER A O 1
ATOM 697 N N . LEU A 1 90 ? 12.830 -18.746 -29.359 1.00 62.62 90 LEU A N 1
ATOM 698 C CA . LEU A 1 90 ? 11.480 -19.020 -28.861 1.00 62.62 90 LEU A CA 1
ATOM 699 C C . LEU A 1 90 ? 10.403 -18.132 -29.510 1.00 62.62 90 LEU A C 1
ATOM 701 O O . LEU A 1 90 ? 9.216 -18.403 -29.338 1.00 62.62 90 LEU A O 1
ATOM 705 N N . SER A 1 91 ? 10.786 -17.070 -30.229 1.00 61.56 91 SER A N 1
ATOM 706 C CA . SER A 1 91 ? 9.853 -16.136 -30.868 1.00 61.56 91 SER A CA 1
ATOM 707 C C . SER A 1 91 ? 9.757 -16.399 -32.375 1.00 61.56 91 SER A C 1
ATOM 709 O O . SER A 1 91 ? 10.598 -15.988 -33.165 1.00 61.56 91 SER A O 1
ATOM 711 N N . ASP A 1 92 ? 8.678 -17.071 -32.781 1.00 53.81 92 ASP A N 1
ATOM 712 C CA . ASP A 1 92 ? 8.387 -17.549 -34.147 1.00 53.81 92 ASP A CA 1
ATOM 713 C C . ASP A 1 92 ? 8.066 -16.447 -35.195 1.00 53.81 92 ASP A C 1
ATOM 715 O O . ASP A 1 92 ? 7.268 -16.642 -36.113 1.00 53.81 92 ASP A O 1
ATOM 719 N N . ALA A 1 93 ? 8.656 -15.251 -35.114 1.00 50.75 93 ALA A N 1
ATOM 720 C CA . ALA A 1 93 ? 8.257 -14.127 -35.966 1.00 50.75 93 ALA A CA 1
ATOM 721 C C . ALA A 1 93 ? 9.357 -13.699 -36.949 1.00 50.75 93 ALA A C 1
ATOM 723 O O . ALA A 1 93 ? 10.251 -12.928 -36.615 1.00 50.75 93 ALA A O 1
ATOM 724 N N . GLY A 1 94 ? 9.225 -14.123 -38.211 1.00 52.12 94 GLY A N 1
ATOM 725 C CA . GLY A 1 94 ? 10.037 -13.701 -39.365 1.00 52.12 94 GLY A CA 1
ATOM 726 C C . GLY A 1 94 ? 9.879 -12.227 -39.780 1.00 52.12 94 GLY A C 1
ATOM 727 O O . GLY A 1 94 ? 9.805 -11.925 -40.970 1.00 52.12 94 GLY A O 1
ATOM 728 N N . ARG A 1 95 ? 9.805 -11.301 -38.817 1.00 60.12 95 ARG A N 1
ATOM 729 C CA . ARG A 1 95 ? 9.740 -9.852 -39.030 1.00 60.12 95 ARG A CA 1
ATOM 730 C C . ARG A 1 95 ? 10.978 -9.208 -38.415 1.00 60.12 95 ARG A C 1
ATOM 732 O O . ARG A 1 95 ? 11.299 -9.474 -37.263 1.00 60.12 95 ARG A O 1
ATOM 739 N N . SER A 1 96 ? 11.664 -8.356 -39.177 1.00 66.50 96 SER A N 1
ATOM 740 C CA . SER A 1 96 ? 12.803 -7.599 -38.651 1.00 66.50 96 SER A CA 1
ATOM 741 C C . SER A 1 96 ? 12.356 -6.754 -37.451 1.00 66.50 96 SER A C 1
ATOM 743 O O . SER A 1 96 ? 11.361 -6.030 -37.577 1.00 66.50 96 SER A O 1
ATOM 745 N N . PRO A 1 97 ? 13.049 -6.840 -36.303 1.00 78.44 97 PRO A N 1
ATOM 746 C CA . PRO A 1 97 ? 12.688 -6.060 -35.132 1.00 78.44 97 PRO A CA 1
ATOM 747 C C . PRO A 1 97 ? 12.833 -4.560 -35.406 1.00 78.44 97 PRO A C 1
ATOM 749 O O . PRO A 1 97 ? 13.751 -4.128 -36.106 1.00 78.44 97 PRO A O 1
ATOM 752 N N . VAL A 1 98 ? 11.922 -3.768 -34.842 1.00 78.94 98 VAL A N 1
ATOM 753 C CA . VAL A 1 98 ? 11.957 -2.299 -34.888 1.00 78.94 98 VAL A CA 1
ATOM 754 C C . VAL A 1 98 ? 12.338 -1.745 -33.524 1.00 78.94 98 VAL A C 1
ATOM 756 O O . VAL A 1 98 ? 11.981 -2.304 -32.487 1.00 78.94 98 VAL A O 1
ATOM 759 N N . CYS A 1 99 ? 13.086 -0.648 -33.523 1.00 75.25 99 CYS A N 1
ATOM 760 C CA . CYS A 1 99 ? 13.545 -0.000 -32.309 1.00 75.25 99 CYS A CA 1
ATOM 761 C C . CYS A 1 99 ? 12.393 0.748 -31.638 1.00 75.25 99 CYS A C 1
ATOM 763 O O . CYS A 1 99 ? 11.821 1.654 -32.240 1.00 75.25 99 CYS A O 1
ATOM 765 N N . ALA A 1 100 ? 12.110 0.453 -30.371 1.00 75.06 100 ALA A N 1
ATOM 766 C CA . ALA A 1 100 ? 11.016 1.105 -29.647 1.00 75.06 100 ALA A CA 1
ATOM 767 C C . ALA A 1 100 ? 11.235 2.604 -29.374 1.00 75.06 100 ALA A C 1
ATOM 769 O O . ALA A 1 100 ? 10.279 3.313 -29.083 1.00 75.06 100 ALA A O 1
ATOM 770 N N . ALA A 1 101 ? 12.473 3.100 -29.474 1.00 71.88 101 ALA A N 1
ATOM 771 C CA . ALA A 1 101 ? 12.765 4.521 -29.275 1.00 71.88 101 ALA A CA 1
ATOM 772 C C . ALA A 1 101 ? 12.579 5.361 -30.551 1.00 71.88 101 ALA A C 1
ATOM 774 O O . ALA A 1 101 ? 12.069 6.472 -30.484 1.00 71.88 101 ALA A O 1
ATOM 775 N N . CYS A 1 102 ? 13.010 4.849 -31.712 1.00 73.06 102 CYS A N 1
ATOM 776 C CA . CYS A 1 102 ? 13.096 5.638 -32.950 1.00 73.06 102 CYS A CA 1
ATOM 777 C C . CYS A 1 102 ? 12.296 5.071 -34.131 1.00 73.06 102 CYS A C 1
ATOM 779 O O . CYS A 1 102 ? 12.208 5.727 -35.161 1.00 73.06 102 CYS A O 1
ATOM 781 N N . GLY A 1 103 ? 11.739 3.862 -34.015 1.00 76.06 103 GLY A N 1
ATOM 782 C CA . GLY A 1 103 ? 10.959 3.205 -35.070 1.00 76.06 103 GLY A CA 1
ATOM 783 C C . GLY A 1 103 ? 11.776 2.577 -36.206 1.00 76.06 103 GLY A C 1
ATOM 784 O O . GLY A 1 103 ? 11.203 1.904 -37.059 1.00 76.06 103 GLY A O 1
ATOM 785 N N . GLU A 1 104 ? 13.099 2.748 -36.214 1.00 80.94 104 GLU A N 1
ATOM 786 C CA . GLU A 1 104 ? 13.977 2.218 -37.265 1.00 80.94 104 GLU A CA 1
ATOM 787 C C . GLU A 1 104 ? 14.251 0.709 -37.109 1.00 80.94 104 GLU A C 1
ATOM 789 O O . GLU A 1 104 ? 14.229 0.193 -35.983 1.00 80.94 104 GLU A O 1
ATOM 794 N N . PRO A 1 105 ? 14.558 -0.013 -38.206 1.00 82.38 105 PRO A N 1
ATOM 795 C CA . PRO A 1 105 ? 14.980 -1.409 -38.147 1.00 82.38 105 PRO A CA 1
ATOM 796 C C . PRO A 1 105 ? 16.215 -1.609 -37.261 1.00 82.38 105 PRO A C 1
ATOM 798 O O . PRO A 1 105 ? 17.167 -0.826 -37.286 1.00 82.38 105 PRO A O 1
ATOM 801 N N . VAL A 1 106 ? 16.218 -2.692 -36.488 1.00 83.88 106 VAL A N 1
ATOM 802 C CA . VAL A 1 106 ? 17.308 -3.028 -35.567 1.00 83.88 106 VAL A CA 1
ATOM 803 C C . VAL A 1 106 ? 18.319 -3.935 -36.270 1.00 83.88 106 VAL A C 1
ATOM 805 O O . VAL A 1 106 ? 17.959 -4.951 -36.860 1.00 83.88 106 VAL A O 1
ATOM 808 N N . GLY A 1 107 ? 19.592 -3.531 -36.235 1.00 83.00 107 GLY A N 1
ATOM 809 C CA . GLY A 1 107 ? 20.709 -4.294 -36.800 1.00 83.00 107 GLY A CA 1
ATOM 810 C C . GLY A 1 107 ? 21.138 -5.478 -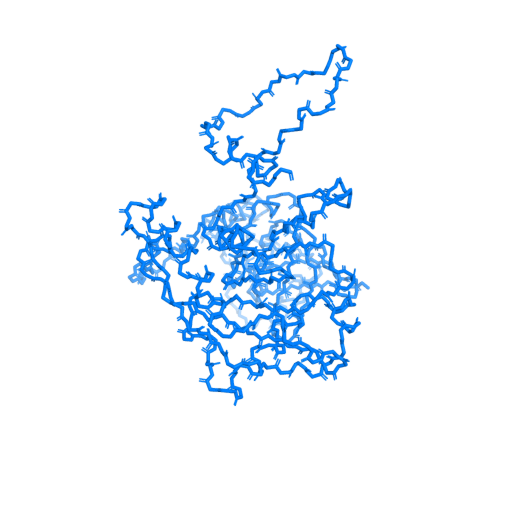35.925 1.00 83.00 107 GLY A C 1
ATOM 811 O O . GLY A 1 107 ? 20.603 -5.691 -34.840 1.00 83.00 107 GLY A O 1
ATOM 812 N N . SER A 1 108 ? 22.150 -6.223 -36.378 1.00 79.44 108 SER A N 1
ATOM 813 C CA . SER A 1 108 ? 22.672 -7.419 -35.689 1.00 79.44 108 SER A CA 1
ATOM 814 C C . SER A 1 108 ? 23.190 -7.158 -34.273 1.00 79.44 108 SER A C 1
ATOM 816 O O . SER A 1 108 ? 23.148 -8.055 -33.440 1.00 79.44 108 SER A O 1
ATOM 818 N N . ASP A 1 109 ? 23.638 -5.933 -33.996 1.00 83.31 109 ASP A N 1
ATOM 819 C CA . ASP A 1 109 ? 24.174 -5.520 -32.691 1.00 83.31 109 ASP A CA 1
ATOM 820 C C . ASP A 1 109 ? 23.098 -4.878 -31.793 1.00 83.31 109 ASP A C 1
ATOM 822 O O . ASP A 1 109 ? 23.399 -4.135 -30.853 1.00 83.31 109 ASP A O 1
ATOM 826 N N . GLY A 1 110 ? 21.824 -5.121 -32.116 1.00 86.06 110 GLY A N 1
ATOM 827 C CA . GLY A 1 110 ? 20.678 -4.644 -31.360 1.00 86.06 110 GLY A CA 1
ATOM 828 C C . GLY A 1 110 ? 20.668 -5.140 -29.917 1.00 86.06 110 GLY A C 1
ATOM 829 O O . GLY A 1 110 ? 21.150 -6.222 -29.590 1.00 86.06 110 GLY A O 1
ATOM 830 N N . VAL A 1 111 ? 20.071 -4.341 -29.040 1.00 88.88 111 VAL A N 1
ATOM 831 C CA . VAL A 1 111 ? 19.874 -4.688 -27.634 1.00 88.88 111 VAL A CA 1
ATOM 832 C C . VAL A 1 111 ? 18.428 -5.119 -27.446 1.00 88.88 111 VAL A C 1
ATOM 834 O O . VAL A 1 111 ? 17.513 -4.324 -27.659 1.00 88.88 111 VAL A O 1
ATOM 837 N N . LEU A 1 112 ? 18.231 -6.364 -27.022 1.00 89.31 112 LEU A N 1
ATOM 838 C CA . LEU A 1 112 ? 16.944 -6.843 -26.537 1.00 89.31 112 LEU A CA 1
ATOM 839 C C . LEU A 1 112 ? 16.839 -6.547 -25.042 1.00 89.31 112 LEU A C 1
ATOM 841 O O . LEU A 1 112 ? 17.775 -6.805 -24.284 1.00 89.31 112 LEU A O 1
ATOM 845 N N . ALA A 1 113 ? 15.714 -5.995 -24.612 1.00 88.44 113 ALA A N 1
ATOM 846 C CA . ALA A 1 113 ? 15.416 -5.792 -23.205 1.00 88.44 113 ALA A CA 1
ATOM 847 C C . ALA A 1 113 ? 14.034 -6.336 -22.869 1.00 88.44 113 ALA A C 1
ATOM 849 O O . ALA A 1 113 ? 13.172 -6.446 -23.736 1.00 88.44 113 ALA A O 1
ATOM 850 N N . GLN A 1 114 ? 13.831 -6.656 -21.603 1.00 86.88 114 GLN A N 1
ATOM 851 C CA . GLN A 1 114 ? 12.566 -7.137 -21.084 1.00 86.88 114 GLN A CA 1
ATOM 852 C C . GLN A 1 114 ? 11.864 -6.047 -20.279 1.00 86.88 114 GLN A C 1
ATOM 854 O O . GLN A 1 114 ? 12.501 -5.371 -19.469 1.00 86.88 114 GLN A O 1
ATOM 859 N N . LEU A 1 115 ? 10.561 -5.899 -20.515 1.00 83.81 115 LEU A N 1
ATOM 860 C CA . LEU A 1 115 ? 9.650 -5.001 -19.814 1.00 83.81 115 LEU A CA 1
ATOM 861 C C . LEU A 1 115 ? 8.497 -5.820 -19.233 1.00 83.81 115 LEU A C 1
ATOM 863 O O . LEU A 1 115 ? 7.506 -6.087 -19.912 1.00 83.81 115 LEU A O 1
ATOM 867 N N . GLY A 1 116 ? 8.636 -6.250 -17.982 1.00 83.00 116 GLY A N 1
ATOM 868 C CA . GLY A 1 116 ? 7.727 -7.248 -17.423 1.00 83.00 116 GLY A CA 1
ATOM 869 C C . GLY A 1 116 ? 7.777 -8.542 -18.237 1.00 83.00 116 GLY A C 1
ATOM 870 O O . GLY A 1 116 ? 8.826 -9.182 -18.293 1.00 83.00 116 GLY A O 1
ATOM 871 N N . ASP A 1 117 ? 6.678 -8.894 -18.901 1.00 79.12 117 ASP A N 1
ATOM 872 C CA . ASP A 1 117 ? 6.581 -10.109 -19.724 1.00 79.12 117 ASP A CA 1
ATOM 873 C C . ASP A 1 117 ? 6.855 -9.866 -21.219 1.00 79.12 117 ASP A C 1
ATOM 875 O O . ASP A 1 117 ? 6.931 -10.810 -22.006 1.00 79.12 117 ASP A O 1
ATOM 879 N N . GLU A 1 118 ? 7.030 -8.607 -21.625 1.00 78.62 118 GLU A N 1
ATOM 880 C CA . GLU A 1 118 ? 7.283 -8.236 -23.017 1.00 78.62 118 GLU A CA 1
ATOM 881 C C . GLU A 1 118 ? 8.778 -8.107 -23.318 1.00 78.62 118 GLU A C 1
ATOM 883 O O . GLU A 1 118 ? 9.582 -7.724 -22.464 1.00 78.62 118 GLU A O 1
ATOM 888 N N . PHE A 1 119 ? 9.146 -8.359 -24.576 1.00 84.00 119 PHE A N 1
ATOM 889 C CA . PHE A 1 119 ? 10.501 -8.158 -25.083 1.00 84.00 119 PHE A CA 1
ATOM 890 C C . PHE A 1 119 ? 10.530 -7.026 -26.106 1.00 84.00 119 PHE A C 1
ATOM 892 O O . PHE A 1 119 ? 9.788 -7.027 -27.088 1.00 84.00 119 PHE A O 1
ATOM 899 N N . VAL A 1 120 ? 11.422 -6.068 -25.881 1.00 83.25 120 VAL A N 1
ATOM 900 C CA . VAL A 1 120 ? 11.500 -4.814 -26.623 1.00 83.25 120 VAL A CA 1
ATOM 901 C C . VAL A 1 120 ? 12.896 -4.639 -27.207 1.00 83.25 120 VAL A C 1
ATOM 903 O O . VAL A 1 120 ? 13.905 -4.789 -26.515 1.00 83.25 120 VAL A O 1
ATOM 906 N N . TRP A 1 121 ? 12.954 -4.301 -28.493 1.00 84.19 121 TRP A N 1
ATOM 907 C CA . TRP A 1 121 ? 14.204 -4.128 -29.223 1.00 84.19 121 TRP A CA 1
ATOM 908 C C . TRP A 1 121 ? 14.665 -2.673 -29.279 1.00 84.19 121 TRP A C 1
ATOM 910 O O . TRP A 1 121 ? 13.872 -1.743 -29.435 1.00 84.19 121 TRP A O 1
ATOM 920 N N . PHE A 1 122 ? 15.984 -2.491 -29.233 1.00 84.50 122 PHE A N 1
ATOM 921 C CA . PHE A 1 122 ? 16.646 -1.196 -29.327 1.00 84.50 122 PHE A CA 1
ATOM 922 C C . PHE A 1 122 ? 17.862 -1.269 -30.247 1.00 84.50 122 PHE A C 1
ATOM 924 O O . PHE A 1 122 ? 18.611 -2.241 -30.219 1.00 84.50 122 PHE A O 1
ATOM 931 N N . CYS A 1 123 ? 18.127 -0.207 -31.015 1.00 84.88 123 CYS A N 1
ATOM 932 C CA . CYS A 1 123 ? 19.341 -0.134 -31.840 1.00 84.88 123 CYS A CA 1
ATOM 933 C C . CYS A 1 123 ? 20.627 -0.201 -31.003 1.00 84.88 123 CYS A C 1
ATOM 935 O O . CYS A 1 123 ? 21.656 -0.646 -31.492 1.00 84.88 123 CYS A O 1
ATOM 937 N N . ASN A 1 124 ? 20.593 0.323 -29.774 1.00 87.44 124 ASN A N 1
ATOM 938 C CA . ASN A 1 124 ? 21.734 0.400 -28.867 1.00 87.44 124 ASN A CA 1
ATOM 939 C C . ASN A 1 124 ? 21.266 0.728 -27.433 1.00 87.44 124 ASN A C 1
ATOM 941 O O . ASN A 1 124 ? 20.103 1.061 -27.188 1.00 87.44 124 ASN A O 1
ATOM 945 N N . LYS A 1 125 ? 22.206 0.704 -26.480 1.00 89.31 125 LYS A N 1
ATOM 946 C CA . LYS A 1 125 ? 21.948 1.030 -25.066 1.00 89.31 125 LYS A CA 1
ATOM 947 C C . LYS A 1 125 ? 21.454 2.466 -24.841 1.00 89.31 125 LYS A C 1
ATOM 949 O O . LYS A 1 125 ? 20.788 2.708 -23.842 1.00 89.31 125 LYS A O 1
ATOM 954 N N . SER A 1 126 ? 21.761 3.416 -25.728 1.00 85.25 126 SER A N 1
ATOM 955 C CA . SER A 1 126 ? 21.285 4.801 -25.596 1.00 85.25 126 SER A CA 1
ATOM 956 C C . SER A 1 126 ? 19.772 4.891 -25.789 1.00 85.25 126 SER A C 1
ATOM 958 O O . SER A 1 126 ? 19.095 5.476 -24.950 1.00 85.25 126 SER A O 1
ATOM 960 N N . HIS A 1 127 ? 19.236 4.250 -26.831 1.00 81.19 127 HIS A N 1
ATOM 961 C CA . HIS A 1 127 ? 17.790 4.167 -27.072 1.00 81.19 127 HIS A CA 1
ATOM 962 C C . HIS A 1 127 ? 17.054 3.421 -25.951 1.00 81.19 127 HIS A C 1
ATOM 964 O O . HIS A 1 127 ? 16.000 3.864 -25.505 1.00 81.19 127 HIS A O 1
ATOM 970 N N . LEU A 1 128 ? 17.642 2.341 -25.426 1.00 84.62 128 LEU A N 1
ATOM 971 C CA . LEU A 1 128 ? 17.112 1.664 -24.238 1.00 84.62 128 LEU A CA 1
ATOM 972 C C . LEU A 1 128 ? 17.047 2.625 -23.043 1.00 84.62 128 LEU A C 1
ATOM 974 O O . LEU A 1 128 ? 16.016 2.732 -22.386 1.00 84.62 128 LEU A O 1
ATOM 978 N N . ASN A 1 129 ? 18.135 3.351 -22.763 1.00 82.69 129 ASN A N 1
ATOM 979 C CA . ASN A 1 129 ? 18.196 4.301 -21.650 1.00 82.69 129 ASN A CA 1
ATOM 980 C C . ASN A 1 129 ? 17.233 5.486 -21.825 1.00 82.69 129 ASN A C 1
ATOM 982 O O . ASN A 1 129 ? 16.757 6.038 -20.835 1.00 82.69 129 ASN A O 1
ATOM 986 N N . GLU A 1 130 ? 16.945 5.898 -23.057 1.00 74.50 130 GLU A N 1
ATOM 987 C CA . GLU A 1 130 ? 15.932 6.907 -23.359 1.00 74.50 130 GLU A CA 1
ATOM 988 C C . GLU A 1 130 ? 14.528 6.430 -22.993 1.00 74.50 130 GLU A C 1
ATOM 990 O O . GLU A 1 130 ? 13.849 7.108 -22.224 1.00 74.50 130 GLU A O 1
ATOM 995 N N . VAL A 1 131 ? 14.138 5.234 -23.438 1.00 75.69 131 VAL A N 1
ATOM 996 C CA . VAL A 1 131 ? 12.832 4.665 -23.081 1.00 75.69 131 VAL A CA 1
ATOM 997 C C . VAL A 1 131 ? 12.746 4.378 -21.585 1.00 75.69 131 VAL A C 1
ATOM 999 O O . VAL A 1 131 ? 11.738 4.706 -20.967 1.00 75.69 131 VAL A O 1
ATOM 1002 N N . ASN A 1 132 ? 13.824 3.891 -20.960 1.00 82.50 132 ASN A N 1
ATOM 1003 C CA . ASN A 1 132 ? 13.891 3.771 -19.504 1.00 82.50 132 ASN A CA 1
ATOM 1004 C C . ASN A 1 132 ? 13.615 5.119 -18.827 1.00 82.50 132 ASN A C 1
ATOM 1006 O O . ASN A 1 132 ? 12.805 5.165 -17.915 1.00 82.50 132 ASN A O 1
ATOM 1010 N N . ARG A 1 133 ? 14.217 6.234 -19.268 1.00 77.62 133 ARG A N 1
ATOM 1011 C CA . ARG A 1 133 ? 13.921 7.562 -18.691 1.00 77.62 133 ARG A CA 1
ATOM 1012 C C . ARG A 1 133 ? 12.448 7.946 -18.822 1.00 77.62 133 ARG A C 1
ATOM 1014 O O . ARG A 1 133 ? 11.899 8.469 -17.858 1.00 77.62 133 ARG A O 1
ATOM 1021 N N . GLY A 1 134 ? 11.823 7.656 -19.962 1.00 69.88 134 GLY A N 1
ATOM 1022 C CA . GLY A 1 134 ? 10.389 7.874 -20.165 1.00 69.88 134 GLY A CA 1
ATOM 1023 C C . GLY A 1 134 ? 9.528 7.054 -19.202 1.00 69.88 134 GLY A C 1
ATOM 1024 O O . GLY A 1 134 ? 8.696 7.617 -18.498 1.00 69.88 134 GLY A O 1
ATOM 1025 N N . LEU A 1 135 ? 9.786 5.748 -19.098 1.00 75.31 135 LEU A N 1
ATOM 1026 C CA . LEU A 1 135 ? 9.070 4.850 -18.183 1.00 75.31 135 LEU A CA 1
ATOM 1027 C C . LEU A 1 135 ? 9.285 5.237 -16.713 1.00 75.31 135 LEU A C 1
ATOM 1029 O O . LEU A 1 135 ? 8.347 5.255 -15.926 1.00 75.31 135 LEU A O 1
ATOM 1033 N N . MET A 1 136 ? 10.512 5.610 -16.344 1.00 78.19 136 MET A N 1
ATOM 1034 C CA . MET A 1 136 ? 10.835 6.074 -14.995 1.00 78.19 136 MET A CA 1
ATOM 1035 C C . MET A 1 136 ? 10.101 7.370 -14.630 1.00 78.19 136 MET A C 1
ATOM 1037 O O . MET A 1 136 ? 9.737 7.531 -13.468 1.00 78.19 136 MET A O 1
ATOM 1041 N N . ALA A 1 137 ? 9.898 8.279 -15.590 1.00 68.38 137 ALA A N 1
ATOM 1042 C CA . ALA A 1 137 ? 9.109 9.493 -15.393 1.00 68.38 137 ALA A CA 1
ATOM 1043 C C . ALA A 1 137 ? 7.609 9.177 -15.282 1.00 68.38 137 ALA A C 1
ATOM 1045 O O . ALA A 1 137 ? 6.954 9.688 -14.382 1.00 68.38 137 ALA A O 1
ATOM 1046 N N . ALA A 1 138 ? 7.090 8.277 -16.123 1.00 65.75 138 ALA A N 1
ATOM 1047 C CA . ALA A 1 138 ? 5.699 7.825 -16.053 1.00 65.75 138 ALA A CA 1
ATOM 1048 C C . ALA A 1 138 ? 5.364 7.134 -14.715 1.00 65.75 138 ALA A C 1
ATOM 1050 O O . ALA A 1 138 ? 4.266 7.292 -14.196 1.00 65.75 138 ALA A O 1
ATOM 1051 N N . GLU A 1 139 ? 6.324 6.412 -14.127 1.00 70.94 139 GLU A N 1
ATOM 1052 C CA . GLU A 1 139 ? 6.209 5.824 -12.783 1.00 70.94 139 GLU A CA 1
ATOM 1053 C C . GLU A 1 139 ? 6.422 6.826 -11.629 1.00 70.94 139 GLU A C 1
ATOM 1055 O O . GLU A 1 139 ? 6.137 6.502 -10.477 1.00 70.94 139 GLU A O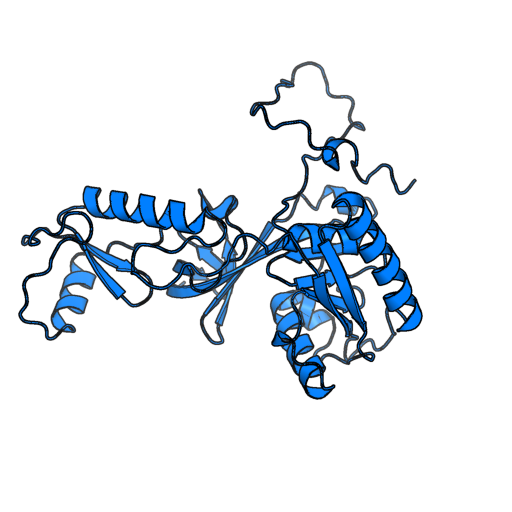 1
ATOM 1060 N N . ALA A 1 140 ? 6.997 8.004 -11.892 1.00 62.84 140 ALA A N 1
ATOM 1061 C CA . ALA A 1 140 ? 7.206 9.042 -10.878 1.00 62.84 140 ALA A CA 1
ATOM 1062 C C . ALA A 1 140 ? 6.004 9.989 -10.753 1.00 62.84 140 ALA A C 1
ATOM 1064 O O . ALA A 1 140 ? 5.803 10.589 -9.697 1.00 62.84 140 ALA A O 1
ATOM 1065 N N . GLU A 1 141 ? 5.214 10.112 -11.815 1.00 51.56 141 GLU A N 1
ATOM 1066 C CA . GLU A 1 141 ? 3.916 10.771 -11.781 1.00 51.56 141 GLU A CA 1
ATOM 1067 C C . GLU A 1 141 ? 2.886 9.855 -11.094 1.00 51.56 141 GLU A C 1
ATOM 1069 O O . GLU A 1 141 ? 2.935 8.634 -11.274 1.00 51.56 141 GLU A O 1
ATOM 1074 N N . PRO A 1 142 ? 1.925 10.393 -10.323 1.00 42.59 142 PRO A N 1
ATOM 1075 C CA . PRO A 1 142 ? 0.782 9.616 -9.861 1.00 42.59 142 PRO A CA 1
ATOM 1076 C C . PRO A 1 142 ? -0.048 9.181 -11.082 1.00 42.59 142 PRO A C 1
ATOM 1078 O O . PRO A 1 142 ? -0.913 9.916 -11.545 1.00 42.59 142 PRO A O 1
ATOM 1081 N N . SER A 1 143 ? 0.272 8.004 -11.631 1.00 37.19 143 SER A N 1
ATOM 1082 C CA . SER A 1 143 ? -0.417 7.313 -12.733 1.00 37.19 143 SER A CA 1
ATOM 1083 C C . SER A 1 143 ? -0.878 8.234 -13.878 1.00 37.19 143 SER A C 1
ATOM 1085 O O . SER A 1 143 ? -2.056 8.579 -13.980 1.00 37.19 143 SER A O 1
ATOM 1087 N N . GLY A 1 144 ? 0.051 8.594 -14.770 1.00 29.30 144 GLY A N 1
ATOM 1088 C CA . GLY A 1 144 ? -0.230 9.208 -16.072 1.00 29.30 144 GLY A CA 1
ATOM 1089 C C . GLY A 1 144 ? 0.232 8.289 -17.205 1.00 29.30 144 GLY A C 1
ATOM 1090 O O . GLY A 1 144 ? 1.427 8.082 -17.387 1.00 29.30 144 GLY A O 1
ATOM 1091 N N . ASP A 1 145 ? -0.727 7.718 -17.929 1.00 29.28 145 ASP A N 1
ATOM 1092 C CA . ASP A 1 145 ? -0.548 6.694 -18.965 1.00 29.28 145 ASP A CA 1
ATOM 1093 C C . ASP A 1 145 ? 0.297 7.156 -20.175 1.00 29.28 145 ASP A C 1
ATOM 1095 O O . ASP A 1 145 ? 0.237 8.311 -20.612 1.00 29.28 145 ASP A O 1
ATOM 1099 N N . THR A 1 146 ? 1.058 6.230 -20.761 1.00 29.06 146 THR A N 1
ATOM 1100 C CA . THR A 1 146 ? 1.803 6.428 -22.011 1.00 29.06 146 THR A CA 1
ATOM 1101 C C . THR A 1 146 ? 0.915 6.154 -23.228 1.00 29.06 146 THR A C 1
ATOM 1103 O O . THR A 1 146 ? 0.476 5.034 -23.436 1.00 29.06 146 THR A O 1
ATOM 1106 N N . ILE A 1 147 ? 0.719 7.189 -24.054 1.00 30.80 147 ILE A N 1
ATOM 1107 C CA . ILE A 1 147 ? 0.389 7.209 -25.498 1.00 30.80 147 ILE A CA 1
ATOM 1108 C C . ILE A 1 147 ? -0.329 5.956 -26.053 1.00 30.80 147 ILE A C 1
ATOM 1110 O O . ILE A 1 147 ? 0.305 5.019 -26.532 1.00 30.80 147 ILE A O 1
ATOM 1114 N N . GLY A 1 148 ? -1.666 6.019 -26.125 1.00 27.12 148 GLY A N 1
ATOM 1115 C CA . GLY A 1 148 ? -2.479 4.996 -26.793 1.00 27.12 148 GLY A CA 1
ATOM 1116 C C . GLY A 1 148 ? -3.987 5.269 -26.853 1.00 27.12 148 GLY A C 1
ATOM 1117 O O . GLY A 1 148 ? -4.761 4.383 -26.544 1.00 27.12 148 GLY A O 1
ATOM 1118 N N . SER A 1 149 ? -4.425 6.480 -27.228 1.00 33.31 149 SER A N 1
ATOM 1119 C CA . SER A 1 149 ? -5.801 6.825 -27.676 1.00 33.31 149 SER A CA 1
ATOM 1120 C C . SER A 1 149 ? -7.005 6.066 -27.065 1.00 33.31 149 SER A C 1
ATOM 1122 O O . SER A 1 149 ? -7.924 5.668 -27.784 1.00 33.31 149 SER A O 1
ATOM 1124 N N . THR A 1 150 ? -7.064 5.958 -25.742 1.00 29.70 150 THR A N 1
ATOM 1125 C CA . THR A 1 150 ? -8.303 5.766 -24.973 1.00 29.70 150 THR A CA 1
ATOM 1126 C C . THR A 1 150 ? -8.608 7.050 -24.197 1.00 29.70 150 THR A C 1
ATOM 1128 O O . THR A 1 150 ? -7.680 7.818 -23.927 1.00 29.70 150 THR A O 1
ATOM 1131 N N . PRO A 1 151 ? -9.885 7.361 -23.882 1.00 27.41 151 PRO A N 1
ATOM 1132 C CA . PRO A 1 151 ? -10.216 8.539 -23.083 1.00 27.41 151 PRO A CA 1
ATOM 1133 C C . PRO A 1 151 ? -9.354 8.537 -21.817 1.00 27.41 151 PRO A C 1
ATOM 1135 O O . PRO A 1 151 ? -9.167 7.458 -21.250 1.00 27.41 151 PRO A O 1
ATOM 1138 N N . PRO A 1 152 ? -8.807 9.692 -21.396 1.00 25.23 152 PRO A N 1
ATOM 1139 C CA . PRO A 1 152 ? -7.874 9.745 -20.280 1.00 25.23 152 PRO A CA 1
ATOM 1140 C C . PRO A 1 152 ? -8.493 9.034 -19.070 1.00 25.23 152 PRO A C 1
ATOM 1142 O O . PRO A 1 152 ? -9.631 9.365 -18.712 1.00 25.23 152 PRO A O 1
ATOM 1145 N N . PRO A 1 153 ? -7.804 8.066 -18.440 1.00 35.53 153 PRO A N 1
ATOM 1146 C CA . PRO A 1 153 ? -8.252 7.583 -17.148 1.00 35.53 153 PRO A CA 1
ATOM 1147 C C . PRO A 1 153 ? -8.299 8.790 -16.199 1.00 35.53 153 PRO A C 1
ATOM 1149 O O . PRO A 1 153 ? -7.373 9.601 -16.150 1.00 35.53 153 PRO A O 1
ATOM 1152 N N . GLN A 1 154 ? -9.434 8.980 -15.524 1.00 34.41 154 GLN A N 1
ATOM 1153 C CA . GLN A 1 154 ? -9.677 10.138 -14.663 1.00 34.41 154 GLN A CA 1
ATOM 1154 C C . GLN A 1 154 ? -8.803 10.075 -13.400 1.00 34.41 154 GLN A C 1
ATOM 1156 O O . GLN A 1 154 ? -9.284 9.706 -12.334 1.00 34.41 154 GLN A O 1
ATOM 1161 N N . TYR A 1 155 ? -7.543 10.495 -13.476 1.00 40.22 155 TYR A N 1
ATOM 1162 C CA . TYR A 1 155 ? -6.702 10.693 -12.293 1.00 40.22 155 TYR A CA 1
ATOM 1163 C C . TYR A 1 155 ? -6.320 12.164 -12.147 1.00 40.22 155 TYR A C 1
ATOM 1165 O O . TYR A 1 155 ? -5.202 12.589 -12.405 1.00 40.22 155 TYR A O 1
ATOM 1173 N N . ALA A 1 156 ? -7.308 12.946 -11.706 1.00 41.09 156 ALA A N 1
ATOM 1174 C CA . ALA A 1 156 ? -7.120 14.283 -11.139 1.00 41.09 156 ALA A CA 1
ATOM 1175 C C . ALA A 1 156 ? -7.716 14.418 -9.718 1.00 41.09 156 ALA A C 1
ATOM 1177 O O . ALA A 1 156 ? -7.652 15.495 -9.136 1.00 41.09 156 ALA A O 1
ATOM 1178 N N . ASN A 1 157 ? -8.286 13.347 -9.138 1.00 59.41 157 ASN A N 1
ATOM 1179 C CA . ASN A 1 157 ? -9.190 13.465 -7.985 1.00 59.41 157 ASN A CA 1
ATOM 1180 C C . ASN A 1 157 ? -8.937 12.485 -6.822 1.00 59.41 157 ASN A C 1
ATOM 1182 O O . ASN A 1 157 ? -9.766 12.449 -5.923 1.00 59.41 157 ASN A O 1
ATOM 1186 N N . TRP A 1 158 ? -7.852 11.692 -6.768 1.00 74.31 158 TRP A N 1
ATOM 1187 C CA . TRP A 1 158 ? -7.678 10.763 -5.627 1.00 74.31 158 TRP A CA 1
ATOM 1188 C C . TRP A 1 158 ? -7.651 11.500 -4.279 1.00 74.31 158 TRP A C 1
ATOM 1190 O O . TRP A 1 158 ? -8.267 11.066 -3.315 1.00 74.31 158 TRP A O 1
ATOM 1200 N N . THR A 1 159 ? -7.030 12.676 -4.221 1.00 76.19 159 THR A N 1
ATOM 1201 C CA . THR A 1 159 ? -6.967 13.501 -3.006 1.00 76.19 159 THR A CA 1
ATOM 1202 C C . THR A 1 159 ? -8.220 14.352 -2.757 1.00 76.19 159 THR A C 1
ATOM 1204 O O . THR A 1 159 ? -8.268 15.097 -1.780 1.00 76.19 159 THR A O 1
ATOM 1207 N N . LEU A 1 160 ? -9.234 14.253 -3.624 1.00 80.19 160 LEU A N 1
ATOM 1208 C CA . LEU A 1 160 ? -10.468 15.039 -3.596 1.00 80.19 160 LEU A CA 1
ATOM 1209 C C . LEU A 1 160 ? -11.699 14.124 -3.528 1.00 80.19 160 LEU A C 1
ATOM 1211 O O . LEU A 1 160 ? -11.656 12.959 -3.913 1.00 80.19 160 LEU A O 1
ATOM 1215 N N . GLY A 1 161 ? -12.824 14.664 -3.075 1.00 84.94 161 GLY A N 1
ATOM 1216 C CA . GLY A 1 161 ? -14.090 13.951 -2.942 1.00 84.94 161 GLY A CA 1
ATOM 1217 C C . GLY A 1 161 ? -14.109 12.931 -1.803 1.00 84.94 161 GLY A C 1
ATOM 1218 O O . GLY A 1 161 ? -13.107 12.660 -1.144 1.00 84.94 161 GLY A O 1
ATOM 1219 N N . THR A 1 162 ? -15.282 12.351 -1.580 1.00 91.88 162 THR A N 1
ATOM 1220 C CA . THR A 1 162 ? -15.512 11.384 -0.506 1.00 91.88 162 THR A CA 1
ATOM 1221 C C . THR A 1 162 ? -14.723 10.089 -0.723 1.00 91.88 162 THR A C 1
ATOM 1223 O O . THR A 1 162 ? -14.633 9.598 -1.848 1.00 91.88 162 THR A O 1
ATOM 1226 N N . LYS A 1 163 ? -14.176 9.523 0.358 1.00 91.88 163 LYS A N 1
ATOM 1227 C CA . LYS A 1 163 ? -13.583 8.181 0.408 1.00 91.88 163 LYS A CA 1
ATOM 1228 C C . LYS A 1 163 ? -14.411 7.268 1.293 1.00 91.88 163 LYS A C 1
ATOM 1230 O O . LYS A 1 163 ? -14.719 7.610 2.433 1.00 91.88 163 LYS A O 1
ATOM 1235 N N . ARG A 1 164 ? -14.743 6.090 0.781 1.00 96.50 164 ARG A N 1
ATOM 1236 C CA . ARG A 1 164 ? -15.342 4.993 1.540 1.00 96.50 164 ARG A CA 1
ATOM 1237 C C . ARG A 1 164 ? -14.235 4.304 2.326 1.00 96.50 164 ARG A C 1
ATOM 1239 O O . ARG A 1 164 ? -13.269 3.823 1.739 1.00 96.50 164 ARG A O 1
ATOM 1246 N N . VAL A 1 165 ? -14.379 4.253 3.642 1.00 98.00 165 VAL A N 1
ATOM 1247 C CA . VAL A 1 165 ? -13.403 3.644 4.547 1.00 98.00 165 VAL A CA 1
ATOM 1248 C C . VAL A 1 165 ? -14.010 2.405 5.185 1.00 98.00 165 VAL A C 1
ATOM 1250 O O . VAL A 1 165 ? -15.083 2.492 5.782 1.00 98.00 165 VAL A O 1
ATOM 1253 N N . LEU A 1 166 ? -13.322 1.270 5.111 1.00 98.31 166 LEU A N 1
ATOM 1254 C CA . LEU A 1 166 ? -13.624 0.106 5.938 1.00 98.31 166 LEU A CA 1
ATOM 1255 C C . LEU A 1 166 ? -12.662 0.076 7.124 1.00 98.31 166 LEU A C 1
ATOM 1257 O O . LEU A 1 166 ? -11.461 -0.114 6.955 1.00 98.31 166 LEU A O 1
ATOM 1261 N N . TYR A 1 167 ? -13.193 0.265 8.328 1.00 98.44 167 TYR A N 1
ATOM 1262 C CA . TYR A 1 167 ? -12.452 0.135 9.577 1.00 98.44 167 TYR A CA 1
ATOM 1263 C C . TYR A 1 167 ? -12.643 -1.284 10.124 1.00 98.44 167 TYR A C 1
ATOM 1265 O O . TYR A 1 167 ? -13.644 -1.593 10.782 1.00 98.44 167 TYR A O 1
ATOM 1273 N N . LEU A 1 168 ? -11.684 -2.154 9.817 1.00 98.19 168 LEU A N 1
ATOM 1274 C CA . LEU A 1 168 ? -11.615 -3.524 10.300 1.00 98.19 168 LEU A CA 1
ATOM 1275 C C . LEU A 1 168 ? -11.106 -3.564 11.735 1.00 98.19 168 LEU A C 1
ATOM 1277 O O . LEU A 1 168 ? -10.008 -3.106 12.047 1.00 98.19 168 LEU A O 1
ATOM 1281 N N . ARG A 1 169 ? -11.900 -4.178 12.605 1.00 97.75 169 ARG A N 1
ATOM 1282 C CA . ARG A 1 169 ? -11.515 -4.497 13.980 1.00 97.75 169 ARG A CA 1
ATOM 1283 C C . ARG A 1 169 ? -11.147 -5.967 14.014 1.00 97.75 169 ARG A C 1
ATOM 1285 O O . ARG A 1 169 ? -12.019 -6.811 13.818 1.00 97.75 169 ARG A O 1
ATOM 1292 N N . VAL A 1 170 ? -9.872 -6.275 14.214 1.00 97.62 170 VAL A N 1
ATOM 1293 C CA . VAL A 1 170 ? -9.385 -7.657 14.187 1.00 97.62 170 VAL A CA 1
ATOM 1294 C C . VAL A 1 170 ? -8.752 -8.049 15.515 1.00 97.62 170 VAL A C 1
ATOM 1296 O O . VAL A 1 170 ? -8.239 -7.204 16.244 1.00 97.62 170 VAL A O 1
ATOM 1299 N N . VAL A 1 171 ? -8.796 -9.340 15.817 1.00 97.81 171 VAL A N 1
ATOM 1300 C CA . VAL A 1 171 ? -8.124 -9.983 16.950 1.00 97.81 171 VAL A CA 1
ATOM 1301 C C . VAL A 1 171 ? -7.386 -11.225 16.465 1.00 97.81 171 VAL A C 1
ATOM 1303 O O . VAL A 1 171 ? -7.666 -11.731 15.374 1.00 97.81 171 VAL A O 1
ATOM 1306 N N . PHE A 1 172 ? -6.458 -11.732 17.266 1.00 96.31 172 PHE A N 1
ATOM 1307 C CA . PHE A 1 172 ? -5.705 -12.935 16.931 1.00 96.31 172 PHE A CA 1
ATOM 1308 C C . PHE A 1 172 ? -6.359 -14.166 17.554 1.00 96.31 172 PHE A C 1
ATOM 1310 O O . PHE A 1 172 ? -7.192 -14.073 18.456 1.00 96.31 172 PHE A O 1
ATOM 1317 N N . ARG A 1 173 ? -6.024 -15.356 17.055 1.00 93.88 173 ARG A N 1
ATOM 1318 C CA . ARG A 1 173 ? -6.642 -16.593 17.555 1.00 93.88 173 ARG A CA 1
ATOM 1319 C C . ARG A 1 173 ? -6.248 -16.923 19.000 1.00 93.88 173 ARG A C 1
ATOM 1321 O O . ARG A 1 173 ? -6.984 -17.624 19.690 1.00 93.88 173 ARG A O 1
ATOM 1328 N N . ASP A 1 174 ? -5.076 -16.462 19.418 1.00 93.12 174 ASP A N 1
ATOM 1329 C CA . ASP A 1 174 ? -4.474 -16.625 20.742 1.00 93.12 174 ASP A CA 1
ATOM 1330 C C . ASP A 1 174 ? -4.750 -15.446 21.691 1.00 93.12 174 ASP A C 1
ATOM 1332 O O . ASP A 1 174 ? -4.702 -15.633 22.905 1.00 93.12 174 ASP A O 1
ATOM 1336 N N . ASP A 1 175 ? -5.111 -14.276 21.157 1.00 88.94 175 ASP A N 1
ATOM 1337 C CA . ASP A 1 175 ? -5.577 -13.116 21.918 1.00 88.94 175 ASP A CA 1
ATOM 1338 C C . ASP A 1 175 ? -6.823 -12.502 21.267 1.00 88.94 175 ASP A C 1
ATOM 1340 O O . ASP A 1 175 ? -6.748 -11.791 20.261 1.00 88.94 175 ASP A O 1
ATOM 1344 N N . ILE A 1 176 ? -7.976 -12.795 21.872 1.00 90.38 176 ILE A N 1
ATOM 1345 C CA . ILE A 1 176 ? -9.299 -12.353 21.418 1.00 90.38 176 ILE A CA 1
ATOM 1346 C C . ILE A 1 176 ? -9.777 -11.069 22.107 1.00 90.38 176 ILE A C 1
ATOM 1348 O O . ILE A 1 176 ? -10.953 -10.718 21.979 1.00 90.38 176 ILE A O 1
ATOM 1352 N N . LEU A 1 177 ? -8.915 -10.390 22.873 1.00 91.00 177 LEU A N 1
ATOM 1353 C CA . LEU A 1 177 ? -9.289 -9.142 23.522 1.00 91.00 177 LEU A CA 1
ATOM 1354 C C . LEU A 1 177 ? -9.581 -8.074 22.465 1.00 91.00 177 LEU A C 1
ATOM 1356 O O . LEU A 1 177 ? -8.746 -7.744 21.625 1.00 91.00 177 LEU A O 1
ATOM 1360 N N . GLU A 1 178 ? -10.787 -7.520 22.522 1.00 90.50 178 GLU A N 1
ATOM 1361 C CA . GLU A 1 178 ? -11.224 -6.492 21.587 1.00 90.50 178 GLU A CA 1
ATOM 1362 C C . GLU A 1 178 ? -10.378 -5.212 21.759 1.00 90.50 178 GLU A C 1
ATOM 1364 O O . GLU A 1 178 ? -10.382 -4.621 22.841 1.00 90.50 178 GLU A O 1
ATOM 1369 N N . PRO A 1 179 ? -9.666 -4.746 20.711 1.00 89.62 179 PRO A N 1
ATOM 1370 C CA . PRO A 1 179 ? -8.764 -3.597 20.825 1.00 89.62 179 PRO A CA 1
ATOM 1371 C C . PRO A 1 179 ? -9.500 -2.249 20.862 1.00 89.62 179 PRO A C 1
ATOM 1373 O O . PRO A 1 179 ? -8.916 -1.237 21.257 1.00 89.62 179 PRO A O 1
ATOM 1376 N N . ILE A 1 180 ? -10.745 -2.220 20.375 1.00 96.38 180 ILE A N 1
ATOM 1377 C CA . IL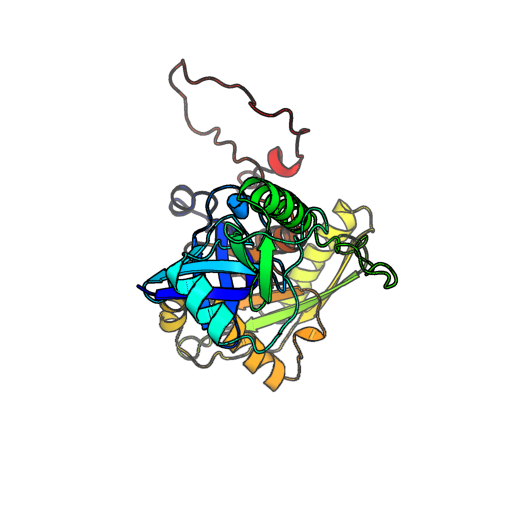E A 1 180 ? -11.636 -1.057 20.349 1.00 96.38 180 ILE A CA 1
ATOM 1378 C C . ILE A 1 180 ? -13.081 -1.513 20.105 1.00 96.38 180 ILE A C 1
ATOM 1380 O O . ILE A 1 180 ? -13.334 -2.362 19.242 1.00 96.38 180 ILE A O 1
ATOM 1384 N N . THR A 1 181 ? -14.046 -0.921 20.807 1.00 97.12 181 THR A N 1
ATOM 1385 C CA . THR A 1 181 ? -15.467 -1.181 20.531 1.00 97.12 181 THR A CA 1
ATOM 1386 C C . THR A 1 181 ? -15.921 -0.524 19.221 1.00 97.12 181 THR A C 1
ATOM 1388 O O . THR A 1 181 ? -15.285 0.394 18.700 1.00 97.12 181 THR A O 1
ATOM 1391 N N . ALA A 1 182 ? -17.055 -0.963 18.667 1.00 96.44 182 ALA A N 1
ATOM 1392 C CA . ALA A 1 182 ? -17.574 -0.419 17.407 1.00 96.44 182 ALA A CA 1
ATOM 1393 C C . ALA A 1 182 ? -17.920 1.072 17.529 1.00 96.44 182 ALA A C 1
ATOM 1395 O O . ALA A 1 182 ? -17.669 1.854 16.614 1.00 96.44 182 ALA A O 1
ATOM 1396 N N . SER A 1 183 ? -18.483 1.460 18.677 1.00 96.94 183 SER A N 1
ATOM 1397 C CA . SER A 1 183 ? -18.838 2.843 18.990 1.00 96.94 183 SER A CA 1
ATOM 1398 C C . SER A 1 183 ? -17.609 3.731 19.134 1.00 96.94 183 SER A C 1
ATOM 1400 O O . SER A 1 183 ? -17.596 4.831 18.593 1.00 96.94 183 SER A O 1
ATOM 1402 N N . GLU A 1 184 ? -16.564 3.253 19.813 1.00 97.75 184 GLU A N 1
ATOM 1403 C CA . GLU A 1 184 ? -15.312 4.005 19.955 1.00 97.75 184 GLU A CA 1
ATOM 1404 C C . GLU A 1 184 ? -14.598 4.158 18.608 1.00 97.75 184 GLU A C 1
ATOM 1406 O O . GLU A 1 184 ? -14.087 5.233 18.312 1.00 97.75 184 GLU A O 1
ATOM 1411 N N . ALA A 1 185 ? -14.606 3.123 17.760 1.00 97.62 185 ALA A N 1
ATOM 1412 C CA . ALA A 1 185 ? -14.046 3.202 16.412 1.00 97.62 185 ALA A CA 1
ATOM 1413 C C . ALA A 1 185 ? -14.798 4.207 15.531 1.00 97.62 185 ALA A C 1
ATOM 1415 O O . ALA A 1 185 ? -14.172 4.985 14.814 1.00 97.62 185 ALA A O 1
ATOM 1416 N N . MET A 1 186 ? -16.132 4.226 15.608 1.00 97.56 186 MET A N 1
ATOM 1417 C CA . MET A 1 186 ? -16.946 5.194 14.874 1.00 97.56 186 MET A CA 1
ATOM 1418 C C . MET A 1 186 ? -16.682 6.630 15.348 1.00 97.56 186 MET A C 1
ATOM 1420 O O . MET A 1 186 ? -16.529 7.526 14.523 1.00 97.56 186 MET A O 1
ATOM 1424 N N . GLU A 1 187 ? -16.568 6.848 16.661 1.00 97.00 187 GLU A N 1
ATOM 1425 C CA . GLU A 1 187 ? -16.245 8.164 17.226 1.00 97.00 187 GLU A CA 1
ATOM 1426 C C . GLU A 1 187 ? -14.831 8.622 16.837 1.00 97.00 187 GLU A C 1
ATOM 1428 O O . GLU A 1 187 ? -14.635 9.762 16.416 1.00 97.00 187 GLU A O 1
ATOM 1433 N N . ALA A 1 188 ? -13.846 7.722 16.890 1.00 94.81 188 ALA A N 1
ATOM 1434 C CA . ALA A 1 188 ? -12.495 8.015 16.427 1.00 94.81 188 ALA A CA 1
ATOM 1435 C C . ALA A 1 188 ? -12.497 8.408 14.942 1.00 94.81 188 ALA A C 1
ATOM 1437 O O . ALA A 1 188 ? -11.930 9.435 14.575 1.00 94.81 188 ALA A O 1
ATOM 1438 N N . MET A 1 189 ? -13.184 7.644 14.089 1.00 97.88 189 MET A N 1
ATOM 1439 C CA . MET A 1 189 ? -13.252 7.929 12.655 1.00 97.88 189 MET A CA 1
ATOM 1440 C C . MET A 1 189 ? -14.066 9.177 12.316 1.00 97.88 189 MET A C 1
ATOM 1442 O O . MET A 1 189 ? -13.778 9.824 11.309 1.00 97.88 189 MET A O 1
ATOM 1446 N N . LYS A 1 190 ? -15.005 9.584 13.177 1.00 96.38 190 LYS A N 1
ATOM 1447 C CA . LYS A 1 190 ? -15.630 10.903 13.085 1.00 96.38 190 LYS A CA 1
ATOM 1448 C C . LYS A 1 190 ? -14.589 12.012 13.264 1.00 96.38 190 LYS A C 1
ATOM 1450 O O . LYS A 1 190 ? -14.535 12.914 12.438 1.00 96.38 190 LYS A O 1
ATOM 1455 N N . GLN A 1 191 ? -13.732 11.925 14.281 1.00 91.62 191 GLN A N 1
ATOM 1456 C CA . GLN A 1 191 ? -12.669 12.916 14.504 1.00 91.62 191 GLN A CA 1
ATOM 1457 C C . GLN A 1 191 ? -11.624 12.912 13.379 1.00 91.62 191 GLN A C 1
ATOM 1459 O O . GLN A 1 191 ? -11.153 13.970 12.966 1.00 91.62 191 GLN A O 1
ATOM 1464 N N . VAL A 1 192 ? -11.292 11.733 12.838 1.00 93.44 192 VAL A N 1
ATOM 1465 C CA . VAL A 1 192 ? -10.438 11.619 11.645 1.00 93.44 192 VAL A CA 1
ATOM 1466 C C . VAL A 1 192 ? -11.092 12.330 10.453 1.00 93.44 192 VAL A C 1
ATOM 1468 O O . VAL A 1 192 ? -10.431 13.116 9.780 1.00 93.44 192 VAL A O 1
ATOM 1471 N N . ASN A 1 193 ? -12.383 12.099 10.196 1.00 94.38 193 ASN A N 1
ATOM 1472 C CA . ASN A 1 193 ? -13.108 12.795 9.133 1.00 94.38 193 ASN A CA 1
ATOM 1473 C C . ASN A 1 193 ? -13.139 14.314 9.352 1.00 94.38 193 ASN A C 1
ATOM 1475 O O . ASN A 1 193 ? -12.873 15.054 8.410 1.00 94.38 193 ASN A O 1
ATOM 1479 N N . ASP A 1 194 ? -13.423 14.771 10.575 1.00 86.56 194 ASP A N 1
ATOM 1480 C CA . ASP A 1 194 ? -13.462 16.197 10.914 1.00 86.56 194 ASP A CA 1
ATOM 1481 C C . ASP A 1 194 ? -12.115 16.870 10.578 1.00 86.56 194 ASP A C 1
ATOM 1483 O O . ASP A 1 194 ? -12.103 17.926 9.947 1.00 86.56 194 ASP A O 1
ATOM 1487 N N . PHE A 1 195 ? -10.984 16.212 10.876 1.00 88.75 195 PHE A N 1
ATOM 1488 C CA . PHE A 1 195 ? -9.656 16.685 10.470 1.00 88.75 195 PHE A CA 1
ATOM 1489 C C . PHE A 1 195 ? -9.516 16.817 8.946 1.00 88.75 195 PHE A C 1
ATOM 1491 O O . PHE A 1 195 ? -9.054 17.848 8.464 1.00 88.75 195 PHE A O 1
ATOM 1498 N N . TYR A 1 196 ? -9.896 15.796 8.170 1.00 85.12 196 TYR A N 1
ATOM 1499 C CA . TYR A 1 196 ? -9.760 15.832 6.707 1.00 85.12 196 TYR A CA 1
ATOM 1500 C C . TYR A 1 196 ? -10.693 16.851 6.051 1.00 85.12 196 TYR A C 1
ATOM 1502 O O . TYR A 1 196 ? -10.277 17.557 5.127 1.00 85.12 196 TYR A O 1
ATOM 1510 N N . ALA A 1 197 ? -11.926 16.968 6.543 1.00 80.94 197 ALA A N 1
ATOM 1511 C CA . ALA A 1 197 ? -12.879 17.967 6.087 1.00 80.94 197 ALA A CA 1
ATOM 1512 C C . ALA A 1 197 ? -12.366 19.385 6.387 1.00 80.94 197 ALA A C 1
ATOM 1514 O O . ALA A 1 197 ? -12.378 20.238 5.502 1.00 80.94 197 ALA A O 1
ATOM 1515 N N . GLU A 1 198 ? -11.837 19.635 7.588 1.00 72.69 198 GLU A N 1
ATOM 1516 C CA . GLU A 1 198 ? -11.263 20.932 7.958 1.00 72.69 198 GLU A CA 1
ATOM 1517 C C . GLU A 1 198 ? -9.994 21.250 7.153 1.00 72.69 198 GLU A C 1
ATOM 1519 O O . GLU A 1 198 ? -9.937 22.267 6.458 1.00 72.69 198 GLU A O 1
ATOM 1524 N N . ALA A 1 199 ? -8.996 20.361 7.183 1.00 74.81 199 ALA A N 1
ATOM 1525 C CA . ALA A 1 199 ? -7.691 20.575 6.558 1.00 74.81 199 ALA A CA 1
ATOM 1526 C C . ALA A 1 199 ? -7.776 20.734 5.032 1.00 74.81 199 ALA A C 1
ATOM 1528 O O . ALA A 1 199 ? -6.953 21.422 4.426 1.00 74.81 199 ALA A O 1
ATOM 1529 N N . SER A 1 200 ? -8.779 20.120 4.398 1.00 77.31 200 SER A N 1
ATOM 1530 C CA . SER A 1 200 ? -9.010 20.239 2.956 1.00 77.31 200 SER A CA 1
ATOM 1531 C C . SER A 1 200 ? -9.946 21.389 2.564 1.00 77.31 200 SER A C 1
ATOM 1533 O O . SER A 1 200 ? -10.098 21.665 1.370 1.00 77.31 200 SER A O 1
ATOM 1535 N N . GLY A 1 201 ? -10.587 22.057 3.530 1.00 77.88 201 GLY A N 1
ATOM 1536 C CA . GLY A 1 201 ? -11.649 23.032 3.272 1.00 77.88 201 GLY A CA 1
ATOM 1537 C C . GLY A 1 201 ? -12.895 22.404 2.634 1.00 77.88 201 GLY A C 1
ATOM 1538 O O . GLY A 1 201 ? -13.478 22.992 1.724 1.00 77.88 201 GLY A O 1
ATOM 1539 N N . GLY A 1 202 ? -13.258 21.192 3.060 1.00 79.19 202 GLY A N 1
ATOM 1540 C CA . GLY A 1 202 ? -14.409 20.423 2.575 1.00 79.19 202 GLY A CA 1
ATOM 1541 C C . GLY A 1 202 ? -14.196 19.768 1.210 1.00 79.19 202 GLY A C 1
ATOM 1542 O O . GLY A 1 202 ? -15.157 19.424 0.528 1.00 79.19 202 GLY A O 1
ATOM 1543 N N . LYS A 1 203 ? -12.943 19.637 0.764 1.00 79.62 203 LYS A N 1
ATOM 1544 C CA . LYS A 1 203 ? -12.619 19.048 -0.543 1.00 79.62 203 LYS A CA 1
ATOM 1545 C C . LYS A 1 203 ? -12.430 17.541 -0.495 1.00 79.62 203 LYS A C 1
ATOM 1547 O O . LYS A 1 203 ? -12.480 16.922 -1.552 1.00 79.62 203 LYS A O 1
ATOM 1552 N N . THR A 1 204 ? -12.205 16.963 0.680 1.00 86.81 204 THR A N 1
ATOM 1553 C CA . THR A 1 204 ? -12.199 15.517 0.904 1.00 86.81 204 THR A CA 1
ATOM 1554 C C . THR A 1 204 ? -12.883 15.187 2.224 1.00 86.81 204 THR A C 1
ATOM 1556 O O . THR A 1 204 ? -12.798 15.952 3.184 1.00 86.81 204 THR A O 1
ATOM 1559 N N . GLU A 1 205 ? -13.560 14.046 2.252 1.00 89.56 205 GLU A N 1
ATOM 1560 C CA . GLU A 1 205 ? -14.327 13.542 3.392 1.00 89.56 205 GLU A CA 1
ATOM 1561 C C . GLU A 1 205 ? -14.193 12.018 3.452 1.00 89.56 205 GLU A C 1
ATOM 1563 O O . GLU A 1 205 ? -13.956 11.363 2.435 1.00 89.56 205 GLU A O 1
ATOM 1568 N N . LEU A 1 206 ? -14.372 11.437 4.633 1.00 95.38 206 LEU A N 1
ATOM 1569 C CA . LEU A 1 206 ? -14.303 10.005 4.889 1.00 95.38 206 LEU A CA 1
ATOM 1570 C C . LEU A 1 206 ? -15.665 9.490 5.366 1.00 95.38 206 LEU A C 1
ATOM 1572 O O . LEU A 1 206 ? -16.178 9.907 6.403 1.00 95.38 206 LEU A O 1
ATOM 1576 N N . VAL A 1 207 ? -16.224 8.521 4.646 1.00 96.44 207 VAL A N 1
ATOM 1577 C CA . VAL A 1 207 ? -17.440 7.801 5.041 1.00 96.44 207 VAL A CA 1
ATOM 1578 C C . VAL A 1 207 ? -17.042 6.414 5.517 1.00 96.44 207 VAL A C 1
ATOM 1580 O O . VAL A 1 207 ? -16.629 5.570 4.725 1.00 96.44 207 VAL A O 1
ATOM 1583 N N . THR A 1 208 ? -17.154 6.185 6.824 1.00 98.06 208 THR A N 1
ATOM 1584 C CA . THR A 1 208 ? -16.623 4.979 7.469 1.00 98.06 208 THR A CA 1
ATOM 1585 C C . THR A 1 208 ? -17.699 3.925 7.706 1.00 98.06 208 THR A C 1
ATOM 1587 O O . THR A 1 208 ? -18.746 4.203 8.285 1.00 98.06 208 THR A O 1
ATOM 1590 N N . THR A 1 209 ? -17.392 2.684 7.335 1.00 98.25 209 THR A N 1
ATOM 1591 C CA . THR A 1 209 ? -18.062 1.470 7.812 1.00 98.25 209 THR A CA 1
ATOM 1592 C C . THR A 1 209 ? -17.161 0.774 8.826 1.00 98.25 209 THR A C 1
ATOM 1594 O O . THR A 1 209 ? -15.995 0.519 8.539 1.00 98.25 209 THR A O 1
ATOM 1597 N N . VAL A 1 210 ? -17.685 0.457 10.010 1.00 98.06 210 VAL A N 1
ATOM 1598 C CA . VAL A 1 210 ? -16.949 -0.269 11.057 1.00 98.06 210 VAL A CA 1
ATOM 1599 C C . VAL A 1 210 ? -17.411 -1.724 11.062 1.00 98.06 210 VAL A C 1
ATOM 1601 O O . VAL A 1 210 ? -18.611 -1.984 11.173 1.00 98.06 210 VAL A O 1
ATOM 1604 N N . SER A 1 211 ? -16.479 -2.672 10.947 1.00 96.62 211 SER A N 1
ATOM 1605 C CA . SER A 1 211 ? -16.799 -4.106 10.958 1.00 96.62 211 SER A CA 1
ATOM 1606 C C . SER A 1 211 ? -17.217 -4.595 12.347 1.00 96.62 211 SER A C 1
ATOM 1608 O O . SER A 1 211 ? -16.972 -3.922 13.348 1.00 96.62 211 SER A O 1
ATOM 1610 N N . SER A 1 212 ? -17.769 -5.807 12.461 1.00 94.69 212 SER A N 1
ATOM 1611 C CA . SER A 1 212 ? -17.683 -6.586 13.711 1.00 94.69 212 SER A CA 1
ATOM 1612 C C . SER A 1 212 ? -16.220 -6.910 14.054 1.00 94.69 212 SER A C 1
ATOM 1614 O O . SER A 1 212 ? -15.339 -6.748 13.211 1.00 94.69 212 SER A O 1
ATOM 1616 N N . THR A 1 213 ? -15.944 -7.391 15.267 1.00 97.06 213 THR A N 1
ATOM 1617 C CA . THR A 1 213 ? -14.615 -7.933 15.590 1.00 97.06 213 THR A CA 1
ATOM 1618 C C . THR A 1 213 ? -14.396 -9.241 14.829 1.00 97.06 213 THR A C 1
ATOM 1620 O O . THR A 1 213 ? -15.221 -10.149 14.924 1.00 97.06 213 THR A O 1
ATOM 1623 N N . LEU A 1 214 ? -13.314 -9.325 14.056 1.00 97.00 214 LEU A N 1
ATOM 1624 C CA . LEU A 1 214 ? -12.960 -10.474 13.222 1.00 97.00 214 LEU A CA 1
ATOM 1625 C C . LEU A 1 214 ? -11.737 -11.188 13.797 1.00 97.00 214 LEU A C 1
ATOM 1627 O O . LEU A 1 214 ? -10.758 -10.544 14.162 1.00 97.00 214 LEU A O 1
ATOM 1631 N N . THR A 1 215 ? -11.759 -12.515 13.860 1.00 97.94 215 THR A N 1
ATOM 1632 C CA . THR A 1 215 ? -10.617 -13.295 14.357 1.00 97.94 215 THR A CA 1
ATOM 1633 C C . THR A 1 215 ? -9.757 -13.765 13.194 1.00 97.94 215 THR A C 1
ATOM 1635 O O . THR A 1 215 ? -10.229 -14.496 12.326 1.00 97.94 215 THR A O 1
ATOM 1638 N N . LEU A 1 216 ? -8.487 -13.369 13.186 1.00 97.06 216 LEU A N 1
ATOM 1639 C CA . LEU A 1 216 ? -7.518 -13.829 12.198 1.00 97.06 216 LEU A CA 1
ATOM 1640 C C . LEU A 1 216 ? -7.129 -15.305 12.438 1.00 97.06 216 LEU A C 1
ATOM 1642 O O . LEU A 1 216 ? -7.174 -15.783 13.577 1.00 97.06 216 LEU A O 1
ATOM 1646 N N . PRO A 1 217 ? -6.768 -16.064 11.384 1.00 96.19 217 PRO A N 1
ATOM 1647 C CA . PRO A 1 217 ? -6.577 -17.514 11.474 1.00 96.19 217 PRO A CA 1
ATOM 1648 C C . PRO A 1 217 ? -5.307 -17.940 12.226 1.00 96.19 217 PRO A C 1
ATOM 1650 O O . PRO A 1 217 ? -5.244 -19.079 12.708 1.00 96.19 217 PRO A O 1
ATOM 1653 N N . HIS A 1 218 ? -4.314 -17.054 12.339 1.00 95.06 218 HIS A N 1
ATOM 1654 C CA . HIS A 1 218 ? -3.013 -17.338 12.944 1.00 95.06 218 HIS A CA 1
ATOM 1655 C C . HIS A 1 218 ? -2.814 -16.615 14.291 1.00 95.06 218 HIS A C 1
ATOM 1657 O O . HIS A 1 218 ? -3.506 -15.631 14.574 1.00 95.06 218 HIS A O 1
ATOM 1663 N N . PRO A 1 219 ? -1.911 -17.123 15.156 1.00 95.12 219 PRO A N 1
ATOM 1664 C CA . PRO A 1 219 ? -1.535 -16.437 16.390 1.00 95.12 219 PRO A CA 1
ATOM 1665 C C . PRO A 1 219 ? -0.762 -15.142 16.110 1.00 95.12 219 PRO A C 1
ATOM 1667 O O . PRO A 1 219 ? -0.189 -14.980 15.032 1.00 95.12 219 PRO A O 1
ATOM 1670 N N . ASN A 1 220 ? -0.692 -14.251 17.098 1.00 93.62 220 ASN A N 1
ATOM 1671 C CA . ASN A 1 220 ? 0.014 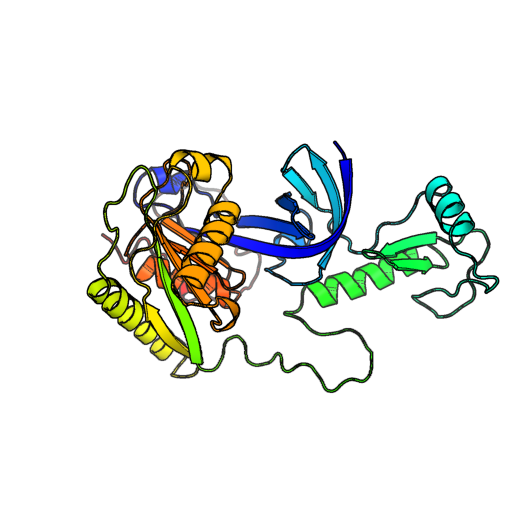-12.969 17.006 1.00 93.62 220 ASN A CA 1
ATOM 1672 C C . ASN A 1 220 ? 1.464 -13.115 16.493 1.00 93.62 220 ASN A C 1
ATOM 1674 O O . ASN A 1 220 ? 1.871 -12.435 15.548 1.00 93.62 220 ASN A O 1
ATOM 1678 N N . GLU A 1 221 ? 2.209 -14.076 17.051 1.00 92.69 221 GLU A N 1
ATOM 1679 C CA . GLU A 1 221 ? 3.623 -14.325 16.732 1.00 92.69 221 GLU A CA 1
ATOM 1680 C C . GLU A 1 221 ? 3.858 -14.607 15.237 1.00 92.69 221 GLU A C 1
ATOM 1682 O O . GLU A 1 221 ? 4.861 -14.172 14.665 1.00 92.69 221 GLU A O 1
ATOM 1687 N N . PHE A 1 222 ? 2.909 -15.274 14.567 1.00 92.12 222 PHE A N 1
ATOM 1688 C CA . PHE A 1 222 ? 3.008 -15.558 13.135 1.00 92.12 222 PHE A CA 1
ATOM 1689 C C . PHE A 1 222 ? 3.129 -14.270 12.315 1.00 92.12 222 PHE A C 1
ATOM 1691 O O . PHE A 1 222 ? 3.979 -14.184 11.427 1.00 92.12 222 PHE A O 1
ATOM 1698 N N . TYR A 1 223 ? 2.327 -13.251 12.633 1.00 88.94 223 TYR A N 1
ATOM 1699 C CA . TYR A 1 223 ? 2.344 -11.976 11.915 1.00 88.94 223 TYR A CA 1
ATOM 1700 C C . TYR A 1 223 ? 3.605 -11.165 12.197 1.00 88.94 223 TYR A C 1
ATOM 1702 O O . TYR A 1 223 ? 4.055 -10.426 11.322 1.00 88.94 223 TYR A O 1
ATOM 1710 N N . GLY A 1 224 ? 4.229 -11.353 13.362 1.00 83.56 224 GLY A N 1
ATOM 1711 C CA . GLY A 1 224 ? 5.531 -10.760 13.650 1.00 83.56 224 GLY A CA 1
ATOM 1712 C C . GLY A 1 224 ? 6.647 -11.270 12.730 1.00 83.56 224 GLY A C 1
ATOM 1713 O O . GLY A 1 224 ? 7.556 -10.518 12.384 1.00 83.56 224 GLY A O 1
ATOM 1714 N N . ILE A 1 225 ? 6.545 -12.524 12.276 1.00 80.19 225 ILE A N 1
ATOM 1715 C CA . ILE A 1 225 ? 7.496 -13.151 11.345 1.00 80.19 225 ILE A CA 1
ATOM 1716 C C . ILE A 1 225 ? 7.099 -12.886 9.886 1.00 80.19 225 ILE A C 1
ATOM 1718 O O . ILE A 1 225 ? 7.942 -12.530 9.063 1.00 80.19 225 ILE A O 1
ATOM 1722 N N . ALA A 1 226 ? 5.819 -13.077 9.555 1.00 76.19 226 ALA A N 1
ATOM 1723 C CA . ALA A 1 226 ? 5.303 -12.985 8.190 1.00 76.19 226 ALA A CA 1
ATOM 1724 C C . ALA A 1 226 ? 5.135 -11.534 7.703 1.00 76.19 226 ALA A C 1
ATOM 1726 O O . ALA A 1 226 ? 5.220 -11.263 6.504 1.00 76.19 226 ALA A O 1
ATOM 1727 N N . GLY A 1 227 ? 4.939 -10.595 8.629 1.00 81.38 227 GLY A N 1
ATOM 1728 C CA . GLY A 1 227 ? 4.803 -9.172 8.357 1.00 81.38 227 GLY A CA 1
ATOM 1729 C C . GLY A 1 227 ? 3.362 -8.700 8.101 1.00 81.38 227 GLY A C 1
ATOM 1730 O O . GLY A 1 227 ? 2.430 -9.498 7.969 1.00 81.38 227 GLY A O 1
ATOM 1731 N N . PRO A 1 228 ? 3.164 -7.371 8.000 1.00 82.31 228 PRO A N 1
ATOM 1732 C CA . PRO A 1 228 ? 1.850 -6.733 7.852 1.00 82.31 228 PRO A CA 1
ATOM 1733 C C . PRO A 1 228 ? 1.099 -7.121 6.569 1.00 82.31 228 PRO A C 1
ATOM 1735 O O . PRO A 1 228 ? -0.130 -7.119 6.565 1.00 82.31 228 PRO A O 1
ATOM 1738 N N . GLY A 1 229 ? 1.808 -7.504 5.499 1.00 80.69 229 GLY A N 1
ATOM 1739 C CA . GLY A 1 229 ? 1.181 -7.979 4.260 1.00 80.69 229 GLY A CA 1
ATOM 1740 C C . GLY A 1 229 ? 0.374 -9.268 4.457 1.00 80.69 229 GLY A C 1
ATOM 1741 O O . GLY A 1 229 ? -0.747 -9.367 3.965 1.00 80.69 229 GLY A O 1
ATOM 1742 N N . ALA A 1 230 ? 0.892 -10.220 5.243 1.00 81.56 230 ALA A N 1
ATOM 1743 C CA . ALA A 1 230 ? 0.158 -11.439 5.594 1.00 81.56 230 ALA A CA 1
ATOM 1744 C C . ALA A 1 230 ? -1.075 -11.129 6.459 1.00 81.56 230 ALA A C 1
ATOM 1746 O O . ALA A 1 230 ? -2.144 -11.690 6.237 1.00 81.56 230 ALA A O 1
ATOM 1747 N N . LEU A 1 231 ? -0.946 -10.178 7.395 1.00 91.62 231 LEU A N 1
ATOM 1748 C CA . LEU A 1 231 ? -2.061 -9.704 8.221 1.00 91.62 231 LEU A CA 1
ATOM 1749 C C . LEU A 1 231 ? -3.175 -9.098 7.356 1.00 91.62 231 LEU A C 1
ATOM 1751 O O . LEU A 1 231 ? -4.340 -9.436 7.545 1.00 91.62 231 LEU A O 1
ATOM 1755 N N . LEU A 1 232 ? -2.829 -8.250 6.382 1.00 90.75 232 LEU A N 1
ATOM 1756 C CA . LEU A 1 232 ? -3.790 -7.688 5.427 1.00 90.75 232 LEU A CA 1
ATOM 1757 C C . LEU A 1 232 ? -4.497 -8.775 4.614 1.00 90.75 232 LEU A C 1
ATOM 1759 O O . LEU A 1 232 ? -5.723 -8.742 4.525 1.00 90.75 232 LEU A O 1
ATOM 1763 N N . GLY A 1 233 ? -3.748 -9.737 4.065 1.00 85.81 233 GLY A N 1
ATOM 1764 C CA . GLY A 1 233 ? -4.326 -10.841 3.297 1.00 85.81 233 GLY A CA 1
ATOM 1765 C C . GLY A 1 233 ? -5.371 -11.617 4.104 1.00 85.81 233 GLY A C 1
ATOM 1766 O O . GLY A 1 233 ? -6.509 -11.778 3.661 1.00 85.81 233 GLY A O 1
ATOM 1767 N N . ASP A 1 234 ? -5.032 -12.009 5.332 1.00 93.44 234 ASP A N 1
ATOM 1768 C CA . ASP A 1 234 ? -5.967 -12.709 6.217 1.00 93.44 234 ASP A CA 1
ATOM 1769 C C . ASP A 1 234 ? -7.155 -11.835 6.638 1.00 93.44 234 ASP A C 1
ATOM 1771 O O . ASP A 1 234 ? -8.292 -12.310 6.683 1.00 93.44 234 ASP A O 1
ATOM 1775 N N . ALA A 1 235 ? -6.920 -10.553 6.929 1.00 95.31 235 ALA A N 1
ATOM 1776 C CA . ALA A 1 235 ? -7.974 -9.617 7.306 1.00 95.31 235 ALA A CA 1
ATOM 1777 C C . ALA A 1 235 ? -8.994 -9.427 6.176 1.00 95.31 235 ALA A C 1
ATOM 1779 O O . ALA A 1 235 ? -10.192 -9.404 6.448 1.00 95.31 235 ALA A O 1
ATOM 1780 N N . GLN A 1 236 ? -8.549 -9.355 4.918 1.00 92.94 236 GLN A N 1
ATOM 1781 C CA . GLN A 1 236 ? -9.436 -9.278 3.753 1.00 92.94 236 GLN A CA 1
ATOM 1782 C C . GLN A 1 236 ? -10.277 -10.549 3.587 1.00 92.94 236 GLN A C 1
ATOM 1784 O O . GLN A 1 236 ? -11.471 -10.456 3.305 1.00 92.94 236 GLN A O 1
ATOM 1789 N N . VAL A 1 237 ? -9.697 -11.730 3.826 1.00 93.81 237 VAL A N 1
ATOM 1790 C CA . VAL A 1 237 ? -10.441 -13.001 3.802 1.00 93.81 237 VAL A CA 1
ATOM 1791 C C . VAL A 1 237 ? -11.520 -13.030 4.889 1.00 93.81 237 VAL A C 1
ATOM 1793 O O . VAL A 1 237 ? -12.666 -13.386 4.608 1.00 93.81 237 VAL A O 1
ATOM 1796 N N . GLN A 1 238 ? -11.190 -12.624 6.120 1.00 96.81 238 GLN A N 1
ATOM 1797 C CA . GLN A 1 238 ? -12.171 -12.564 7.212 1.00 96.81 238 GLN A CA 1
ATOM 1798 C C . GLN A 1 238 ? -13.238 -11.486 6.976 1.00 96.81 238 GLN A C 1
ATOM 1800 O O . GLN A 1 238 ? -14.409 -11.702 7.286 1.00 96.81 238 GLN A O 1
ATOM 1805 N N . ALA A 1 239 ? -12.857 -10.342 6.404 1.00 96.56 239 ALA A N 1
ATOM 1806 C CA . ALA A 1 239 ? -13.779 -9.270 6.048 1.00 96.56 239 ALA A CA 1
ATOM 1807 C C . ALA A 1 239 ? -14.796 -9.741 5.004 1.00 96.56 239 ALA A C 1
ATOM 1809 O O . ALA A 1 239 ? -15.999 -9.582 5.214 1.00 96.56 239 ALA A O 1
ATOM 1810 N N . LEU A 1 240 ? -14.329 -10.412 3.946 1.00 94.75 240 LEU A N 1
ATOM 1811 C CA . LEU A 1 240 ? -15.190 -10.974 2.910 1.00 94.75 240 LEU A CA 1
ATOM 1812 C C . LEU A 1 240 ? -16.160 -12.010 3.491 1.00 94.75 240 LEU A C 1
ATOM 1814 O O . LEU A 1 240 ? -17.353 -11.972 3.193 1.00 94.75 240 LEU A O 1
ATOM 1818 N N . ALA A 1 241 ? -15.678 -12.892 4.373 1.00 95.69 241 ALA A N 1
ATOM 1819 C CA . ALA A 1 241 ? -16.522 -13.866 5.069 1.00 95.69 241 ALA A CA 1
ATOM 1820 C C . ALA A 1 241 ? -17.590 -13.206 5.965 1.00 95.69 241 ALA A C 1
ATOM 1822 O O . ALA A 1 241 ? -18.669 -13.767 6.153 1.00 95.69 241 ALA A O 1
ATOM 1823 N N . ALA A 1 242 ? -17.310 -12.009 6.486 1.00 95.12 242 ALA A N 1
ATOM 1824 C CA . ALA A 1 242 ? -18.243 -11.193 7.258 1.00 95.12 242 ALA A CA 1
ATOM 1825 C C . ALA A 1 242 ? -19.134 -10.272 6.396 1.00 95.12 242 ALA A C 1
ATOM 1827 O O . ALA A 1 242 ? -19.935 -9.518 6.948 1.00 95.12 242 ALA A O 1
ATOM 1828 N N . GLY A 1 243 ? -19.033 -10.344 5.063 1.00 95.62 243 GLY A N 1
ATOM 1829 C CA . GLY A 1 243 ? -19.859 -9.573 4.128 1.00 95.62 243 GLY A CA 1
ATOM 1830 C C . GLY A 1 243 ? -19.292 -8.207 3.738 1.00 95.62 243 GLY A C 1
ATOM 1831 O O . GLY A 1 243 ? -20.029 -7.391 3.193 1.00 95.62 243 GLY A O 1
ATOM 1832 N N . TYR A 1 244 ? -18.009 -7.952 3.998 1.00 94.81 244 TYR A N 1
ATOM 1833 C CA . TYR A 1 244 ? -17.311 -6.737 3.583 1.00 94.81 244 TYR A CA 1
ATOM 1834 C C . TYR A 1 244 ? -16.325 -7.057 2.455 1.00 94.81 244 TYR A C 1
ATOM 1836 O O . TYR A 1 244 ? -15.241 -7.591 2.697 1.00 94.81 244 TYR A O 1
ATOM 1844 N N . ALA A 1 245 ? -16.689 -6.733 1.217 1.00 89.75 245 ALA A N 1
ATOM 1845 C CA . ALA A 1 245 ? -15.791 -6.864 0.076 1.00 89.75 245 ALA A CA 1
ATOM 1846 C C . ALA A 1 245 ? -14.825 -5.665 0.042 1.00 89.75 245 ALA A C 1
ATOM 1848 O O . ALA A 1 245 ? -15.253 -4.515 0.011 1.00 89.75 245 ALA A O 1
ATOM 1849 N N . ALA A 1 246 ? -13.515 -5.917 0.129 1.00 79.75 246 ALA A N 1
ATOM 1850 C CA . ALA A 1 246 ? -12.520 -4.853 0.308 1.00 79.75 246 ALA A CA 1
ATOM 1851 C C . ALA A 1 246 ? -12.440 -3.875 -0.882 1.00 79.75 246 ALA A C 1
ATOM 1853 O O . ALA A 1 246 ? -12.103 -2.713 -0.687 1.00 79.75 246 ALA A O 1
ATOM 1854 N N . ASP A 1 247 ? -12.779 -4.327 -2.089 1.00 84.31 247 ASP A N 1
ATOM 1855 C CA . ASP A 1 247 ? -12.849 -3.534 -3.323 1.00 84.31 247 ASP A CA 1
ATOM 1856 C C . ASP A 1 247 ? -14.052 -2.569 -3.372 1.00 84.31 247 ASP A C 1
ATOM 1858 O O . ASP A 1 247 ? -14.080 -1.635 -4.177 1.00 84.31 247 ASP A O 1
ATOM 1862 N N . GLU A 1 248 ? -15.025 -2.719 -2.466 1.00 88.56 248 GLU A N 1
ATOM 1863 C CA . GLU A 1 248 ? -16.097 -1.739 -2.252 1.00 88.56 248 GLU A CA 1
ATOM 1864 C C . GLU A 1 248 ? -15.656 -0.530 -1.410 1.00 88.56 248 GLU A C 1
ATOM 1866 O O . GLU A 1 248 ? -16.461 0.368 -1.140 1.00 88.56 248 GLU A O 1
ATOM 1871 N N . TYR A 1 249 ? -14.389 -0.469 -1.006 1.00 92.75 249 TYR A N 1
ATOM 1872 C CA . TYR A 1 249 ? -13.842 0.605 -0.190 1.00 92.75 249 TYR A CA 1
ATOM 1873 C C . TYR A 1 249 ? -12.597 1.198 -0.836 1.00 92.75 249 TYR A C 1
ATOM 1875 O O . TYR A 1 249 ? -11.825 0.516 -1.499 1.00 92.75 249 TYR A O 1
ATOM 1883 N N . ASP A 1 250 ? -12.408 2.498 -0.631 1.00 90.25 250 ASP A N 1
ATOM 1884 C CA . ASP A 1 250 ? -11.254 3.222 -1.162 1.00 90.25 250 ASP A CA 1
ATOM 1885 C C . ASP A 1 250 ? -10.074 3.149 -0.176 1.00 90.25 250 ASP A C 1
ATOM 1887 O O . ASP A 1 250 ? -8.917 3.225 -0.579 1.00 90.25 250 ASP A O 1
ATOM 1891 N N . LEU A 1 251 ? -10.368 3.004 1.123 1.00 93.44 251 LEU A N 1
ATOM 1892 C CA . LEU A 1 251 ? -9.380 2.876 2.193 1.00 93.44 251 LEU A CA 1
ATOM 1893 C C . LEU A 1 251 ? -9.740 1.735 3.149 1.00 93.44 251 LEU A C 1
ATOM 1895 O O . LEU A 1 251 ? -10.885 1.625 3.595 1.00 93.44 251 LEU A O 1
ATOM 1899 N N . LEU A 1 252 ? -8.738 0.949 3.538 1.00 96.69 252 LEU A N 1
ATOM 1900 C CA . LEU A 1 252 ? -8.859 -0.119 4.526 1.00 96.69 252 LEU A CA 1
ATOM 1901 C C . LEU A 1 252 ? -8.017 0.190 5.768 1.00 96.69 252 LEU A C 1
ATOM 1903 O O . LEU A 1 252 ? -6.794 0.241 5.696 1.00 96.69 252 LEU A O 1
ATOM 1907 N N . LEU A 1 253 ? -8.655 0.370 6.921 1.00 98.00 253 LEU A N 1
ATOM 1908 C CA . LEU A 1 253 ? -7.983 0.590 8.204 1.00 98.00 253 LEU A CA 1
ATOM 1909 C C . LEU A 1 253 ? -8.118 -0.665 9.061 1.00 98.00 253 LEU A C 1
ATOM 1911 O O . LEU A 1 253 ? -9.231 -1.078 9.357 1.00 98.00 253 LEU A O 1
ATOM 1915 N N . ILE A 1 254 ? -7.008 -1.257 9.491 1.00 98.06 254 ILE A N 1
ATOM 1916 C CA . ILE A 1 254 ? -6.977 -2.497 10.269 1.00 98.06 254 ILE A CA 1
ATOM 1917 C C . ILE A 1 254 ? -6.491 -2.193 11.684 1.00 98.06 254 ILE A C 1
ATOM 1919 O O . ILE A 1 254 ? -5.298 -2.000 11.920 1.00 98.06 254 ILE A O 1
ATOM 1923 N N . ARG A 1 255 ? -7.414 -2.172 12.646 1.00 97.88 255 ARG A N 1
ATOM 1924 C CA . ARG A 1 255 ? -7.110 -2.054 14.074 1.00 97.88 255 ARG A CA 1
ATOM 1925 C C . ARG A 1 255 ? -6.911 -3.442 14.678 1.00 97.88 255 ARG A C 1
ATOM 1927 O O . ARG A 1 255 ? -7.858 -4.225 14.711 1.00 97.88 255 ARG A O 1
ATOM 1934 N N . HIS A 1 256 ? -5.711 -3.715 15.192 1.00 96.81 256 HIS A N 1
ATOM 1935 C CA . HIS A 1 256 ? -5.330 -5.013 15.766 1.00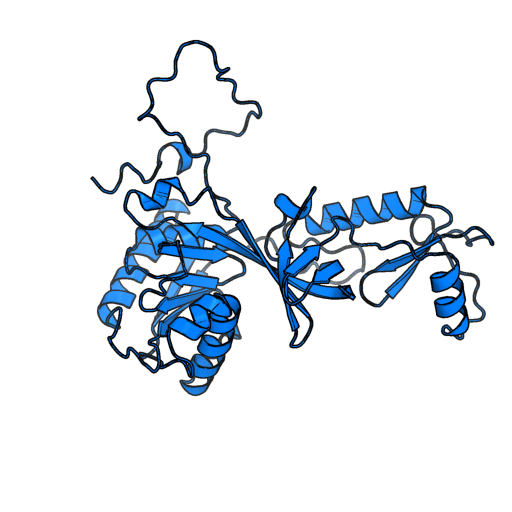 96.81 256 HIS A CA 1
ATOM 1936 C C . HIS A 1 256 ? -4.564 -4.869 17.099 1.00 96.81 256 HIS A C 1
ATOM 1938 O O . HIS A 1 256 ? -3.885 -3.859 17.290 1.00 96.81 256 HIS A O 1
ATOM 1944 N N . PRO A 1 257 ? -4.619 -5.843 18.030 1.00 95.19 257 PRO A N 1
ATOM 1945 C CA . PRO A 1 257 ? -3.766 -5.845 19.223 1.00 95.19 257 PRO A CA 1
ATOM 1946 C C . PRO A 1 257 ? -2.275 -5.727 18.878 1.00 95.19 257 PRO A C 1
ATOM 1948 O O . PRO A 1 257 ? -1.876 -6.023 17.752 1.00 95.19 257 PRO A O 1
ATOM 1951 N N . ASN A 1 258 ? -1.447 -5.309 19.836 1.00 91.12 258 ASN A N 1
ATOM 1952 C CA . ASN A 1 258 ? -0.013 -5.146 19.590 1.00 91.12 258 ASN A CA 1
ATOM 1953 C C . ASN A 1 258 ? 0.627 -6.460 19.125 1.00 91.12 258 ASN A C 1
ATOM 1955 O O . ASN A 1 258 ? 0.366 -7.511 19.702 1.00 91.12 258 ASN A O 1
ATOM 1959 N N . VAL A 1 259 ? 1.476 -6.386 18.106 1.00 88.12 259 VAL A N 1
ATOM 1960 C CA . VAL A 1 259 ? 2.352 -7.461 17.639 1.00 88.12 259 VAL A CA 1
ATOM 1961 C C . VAL A 1 259 ? 3.772 -7.077 18.028 1.00 88.12 259 VAL A C 1
ATOM 1963 O O . VAL A 1 259 ? 4.276 -6.062 17.557 1.00 88.12 259 VAL A O 1
ATOM 1966 N N . ASP A 1 260 ? 4.432 -7.883 18.859 1.00 80.38 260 ASP A N 1
ATOM 1967 C CA . ASP A 1 260 ? 5.717 -7.519 19.484 1.00 80.38 260 ASP A CA 1
ATOM 1968 C C . ASP A 1 260 ? 6.820 -7.166 18.471 1.00 80.38 260 ASP A C 1
ATOM 1970 O O . ASP A 1 260 ? 7.661 -6.304 18.716 1.00 80.38 260 ASP A O 1
ATOM 1974 N N . ALA A 1 261 ? 6.814 -7.809 17.301 1.00 79.44 261 ALA A N 1
ATOM 1975 C CA . ALA A 1 261 ? 7.790 -7.536 16.247 1.00 79.44 261 ALA A CA 1
ATOM 1976 C C . ALA A 1 261 ? 7.481 -6.264 15.431 1.00 79.44 261 ALA A C 1
ATOM 1978 O O . ALA A 1 261 ? 8.321 -5.814 14.646 1.00 79.44 261 ALA A O 1
ATOM 1979 N N . PHE A 1 262 ? 6.284 -5.687 15.567 1.00 80.62 262 PHE A N 1
ATOM 1980 C CA . PHE A 1 262 ? 5.917 -4.436 14.912 1.00 80.62 262 PHE A CA 1
ATOM 1981 C C . PHE A 1 262 ? 6.322 -3.267 15.803 1.00 80.62 262 PHE A C 1
ATOM 1983 O O . PHE A 1 262 ? 5.655 -2.921 16.772 1.00 80.62 262 PHE A O 1
ATOM 1990 N N . THR A 1 263 ? 7.415 -2.610 15.434 1.00 77.69 263 THR A N 1
ATOM 1991 C CA . THR A 1 263 ? 8.005 -1.497 16.190 1.00 77.69 263 THR A CA 1
ATOM 1992 C C . THR A 1 263 ? 7.350 -0.136 15.899 1.00 77.69 263 THR A C 1
ATOM 1994 O O . THR A 1 263 ? 7.933 0.916 16.149 1.00 77.69 263 THR A O 1
ATOM 1997 N N . TRP A 1 264 ? 6.134 -0.133 15.350 1.00 79.31 264 TRP A N 1
ATOM 1998 C CA . TRP A 1 264 ? 5.420 1.057 14.883 1.00 79.31 264 TRP A CA 1
ATOM 1999 C C . TRP A 1 264 ? 4.015 1.156 15.479 1.00 79.31 264 TRP A C 1
ATOM 2001 O O . TRP A 1 264 ? 3.341 0.154 15.651 1.00 79.31 264 TRP A O 1
ATOM 2011 N N . ALA A 1 265 ? 3.527 2.358 15.782 1.00 73.75 265 ALA A N 1
ATOM 2012 C CA . ALA A 1 265 ? 2.142 2.568 16.213 1.00 73.75 265 ALA A CA 1
ATOM 2013 C C . ALA A 1 265 ? 1.147 2.430 15.055 1.00 73.75 265 ALA A C 1
ATOM 2015 O O . ALA A 1 265 ? 0.019 1.963 15.248 1.00 73.75 265 ALA A O 1
ATOM 2016 N N . GLY A 1 266 ? 1.573 2.853 13.868 1.00 79.06 266 GLY A N 1
ATOM 2017 C CA . GLY A 1 266 ? 0.802 2.788 12.642 1.00 79.06 266 GLY A CA 1
ATOM 2018 C C . GLY A 1 266 ? 1.699 2.550 11.435 1.00 79.06 266 GLY A C 1
ATOM 2019 O O . GLY A 1 266 ? 2.897 2.831 11.474 1.00 79.06 266 GLY A O 1
ATOM 2020 N N . LEU A 1 267 ? 1.109 1.988 10.389 1.00 79.12 267 LEU A N 1
ATOM 2021 C CA . LEU A 1 267 ? 1.735 1.781 9.089 1.00 79.12 267 LEU A CA 1
ATOM 2022 C C . LEU A 1 267 ? 0.702 2.133 8.019 1.00 79.12 267 LEU A C 1
ATOM 2024 O O . LEU A 1 267 ? -0.415 1.634 8.108 1.00 79.12 267 LEU A O 1
ATOM 2028 N N . GLY A 1 268 ? 1.039 2.944 7.018 1.00 77.81 268 GLY A N 1
ATOM 2029 C CA . GLY A 1 268 ? 0.051 3.432 6.050 1.00 77.81 268 GLY A CA 1
ATOM 2030 C C . GLY A 1 268 ? 0.594 3.647 4.640 1.00 77.81 268 GLY A C 1
ATOM 2031 O O . GLY A 1 268 ? 1.768 3.971 4.454 1.00 77.81 268 GLY A O 1
ATOM 2032 N N . GLY A 1 269 ? -0.273 3.469 3.639 1.00 74.38 269 GLY A N 1
ATOM 2033 C CA . GLY A 1 269 ? -0.002 3.671 2.211 1.00 74.38 269 GLY A CA 1
ATOM 2034 C C . GLY A 1 269 ? -0.737 2.652 1.328 1.00 74.38 269 GLY A C 1
ATOM 2035 O O . GLY A 1 269 ? -1.251 1.652 1.821 1.00 74.38 269 GLY A O 1
ATOM 2036 N N . GLY A 1 270 ? -0.804 2.890 0.013 1.00 72.75 270 GLY A N 1
ATOM 2037 C CA . GLY A 1 270 ? -1.376 1.926 -0.948 1.00 72.75 270 GLY A CA 1
ATOM 2038 C C . GLY A 1 270 ? -2.865 1.595 -0.779 1.00 72.75 270 GLY A C 1
ATOM 2039 O O . GLY A 1 270 ? -3.290 0.513 -1.158 1.00 72.75 270 GLY A O 1
ATOM 2040 N N . GLY A 1 271 ? -3.651 2.491 -0.186 1.00 83.12 271 GLY A N 1
ATOM 2041 C CA . GLY A 1 271 ? -5.060 2.274 0.152 1.00 83.12 271 GLY A CA 1
ATOM 2042 C C . GLY A 1 271 ? -5.294 1.606 1.514 1.00 83.12 271 GLY A C 1
ATOM 2043 O O . GLY A 1 271 ? -6.437 1.306 1.849 1.00 83.12 271 GLY A O 1
ATOM 2044 N N . VAL A 1 272 ? -4.252 1.362 2.318 1.00 89.38 272 VAL A N 1
ATOM 2045 C CA . VAL A 1 272 ? -4.344 0.601 3.575 1.00 89.38 272 VAL A CA 1
ATOM 2046 C C . VAL A 1 272 ? -3.659 1.335 4.732 1.00 89.38 272 VAL A C 1
ATOM 2048 O O . VAL A 1 272 ? -2.716 2.107 4.538 1.00 89.38 272 VAL A O 1
ATOM 2051 N N . ALA A 1 273 ? -4.134 1.103 5.955 1.00 90.19 273 ALA A N 1
ATOM 2052 C CA . ALA A 1 273 ? -3.438 1.450 7.186 1.00 90.19 273 ALA A CA 1
ATOM 2053 C C . ALA A 1 273 ? -3.591 0.358 8.259 1.00 90.19 273 ALA A C 1
ATOM 2055 O O . ALA A 1 273 ? -4.690 -0.138 8.489 1.00 90.19 273 ALA A O 1
ATOM 2056 N N . TRP A 1 274 ? -2.511 0.023 8.961 1.00 95.56 274 TRP A N 1
ATOM 2057 C CA . TRP A 1 274 ? -2.496 -0.846 10.140 1.00 95.56 274 TRP A CA 1
ATOM 2058 C C . TRP A 1 274 ? -2.328 0.008 11.388 1.00 95.56 274 TRP A C 1
ATOM 2060 O O . TRP A 1 274 ? -1.490 0.907 11.413 1.00 95.56 274 TRP A O 1
ATOM 2070 N N . LEU A 1 275 ? -3.114 -0.272 12.424 1.00 94.62 275 LEU A N 1
ATOM 2071 C CA . LEU A 1 275 ? -3.187 0.537 13.636 1.00 94.62 275 LEU A CA 1
ATOM 2072 C C . LEU A 1 275 ? -3.030 -0.353 14.876 1.00 94.62 275 LEU A C 1
ATOM 2074 O O . LEU A 1 275 ? -3.953 -1.089 15.244 1.00 94.62 275 LEU A O 1
ATOM 2078 N N . GLN A 1 276 ? -1.892 -0.225 15.568 1.00 93.00 276 GLN A N 1
ATOM 2079 C CA . GLN A 1 276 ? -1.648 -0.851 16.881 1.00 93.00 276 GLN A CA 1
ATOM 2080 C C . GLN A 1 276 ? -2.262 -0.036 18.033 1.00 93.00 276 GLN A C 1
ATOM 2082 O O . GLN A 1 276 ? -2.428 -0.518 19.152 1.00 93.00 276 GLN A O 1
ATOM 2087 N N . THR A 1 277 ? -2.682 1.197 17.747 1.00 87.88 277 THR A N 1
ATOM 2088 C CA . THR A 1 277 ? -3.297 2.120 18.702 1.00 87.88 277 THR A CA 1
ATOM 2089 C C . THR A 1 277 ? -4.630 2.662 18.195 1.00 87.88 277 THR A C 1
ATOM 2091 O O . THR A 1 277 ? -4.870 2.759 16.994 1.00 87.88 277 THR A O 1
ATOM 2094 N N . SER A 1 278 ? -5.492 3.056 19.130 1.00 89.50 278 SER A N 1
ATOM 2095 C CA . SER A 1 278 ? -6.754 3.755 18.857 1.00 89.50 278 SER A CA 1
ATOM 2096 C C . SER A 1 278 ? -6.581 5.283 18.815 1.00 89.50 278 SER A C 1
ATOM 2098 O O . SER A 1 278 ? -7.560 6.024 18.812 1.00 89.50 278 SER A O 1
ATOM 2100 N N . ASN A 1 279 ? -5.338 5.778 18.815 1.00 84.50 279 ASN A N 1
ATOM 2101 C CA . ASN A 1 279 ? -5.038 7.204 18.741 1.00 84.50 279 ASN A CA 1
ATOM 2102 C C . ASN A 1 279 ? -5.477 7.786 17.381 1.00 84.50 279 ASN A C 1
ATOM 2104 O O . ASN A 1 279 ? -4.937 7.423 16.335 1.00 84.50 279 ASN A O 1
ATOM 2108 N N . VAL A 1 280 ? -6.421 8.732 17.416 1.00 83.38 280 VAL A N 1
ATOM 2109 C CA . VAL A 1 280 ? -6.965 9.441 16.240 1.00 83.38 280 VAL A CA 1
ATOM 2110 C C . VAL A 1 280 ? -5.866 10.081 15.401 1.00 83.38 280 VAL A C 1
ATOM 2112 O O . VAL A 1 280 ? -5.907 10.035 14.174 1.00 83.38 280 VAL A O 1
ATOM 2115 N N . GLY A 1 281 ? -4.850 10.641 16.056 1.00 75.69 281 GLY A N 1
ATOM 2116 C CA . GLY A 1 281 ? -3.701 11.207 15.380 1.00 75.69 281 GLY A CA 1
ATOM 2117 C C . GLY A 1 281 ? -3.026 10.169 14.491 1.00 75.69 281 GLY A C 1
ATOM 2118 O O . GLY A 1 281 ? -2.831 10.429 13.303 1.00 75.69 281 GLY A O 1
ATOM 2119 N N . VAL A 1 282 ? -2.682 8.998 15.027 1.00 78.44 282 VAL A N 1
ATOM 2120 C CA . VAL A 1 282 ? -2.026 7.941 14.238 1.00 78.44 282 VAL A CA 1
ATOM 2121 C C . VAL A 1 282 ? -2.882 7.574 13.026 1.00 78.44 282 VAL A C 1
ATOM 2123 O O . VAL A 1 282 ? -2.375 7.622 11.915 1.00 78.44 282 VAL A O 1
ATOM 2126 N N . ALA A 1 283 ? -4.193 7.375 13.190 1.00 82.75 283 ALA A N 1
ATOM 2127 C CA . ALA A 1 283 ? -5.089 7.121 12.057 1.00 82.75 283 ALA A CA 1
ATOM 2128 C C . ALA A 1 283 ? -5.064 8.241 10.992 1.00 82.75 283 ALA A C 1
ATOM 2130 O O . ALA A 1 283 ? -4.945 7.949 9.804 1.00 82.75 283 ALA A O 1
ATOM 2131 N N . VAL A 1 284 ? -5.107 9.516 11.401 1.00 81.00 284 VAL A N 1
ATOM 2132 C CA . VAL A 1 284 ? -4.951 10.669 10.490 1.00 81.00 284 VAL A CA 1
ATOM 2133 C C . VAL A 1 284 ? -3.613 10.625 9.746 1.00 81.00 284 VAL A C 1
ATOM 2135 O O . VAL A 1 284 ? -3.552 10.894 8.552 1.00 81.00 284 VAL A O 1
ATOM 2138 N N . HIS A 1 285 ? -2.526 10.296 10.439 1.00 77.69 285 HIS A N 1
ATOM 2139 C CA . HIS A 1 285 ? -1.194 10.237 9.834 1.00 77.69 285 HIS A CA 1
ATOM 2140 C C . HIS A 1 285 ? -1.099 9.114 8.804 1.00 77.69 285 HIS A C 1
ATOM 2142 O O . HIS A 1 285 ? -0.698 9.363 7.669 1.00 77.69 285 HIS A O 1
ATOM 2148 N N . GLU A 1 286 ? -1.546 7.909 9.162 1.00 81.44 286 GLU A N 1
ATOM 2149 C CA . GLU A 1 286 ? -1.487 6.755 8.261 1.00 81.44 286 GLU A CA 1
ATOM 2150 C C . GLU A 1 286 ? -2.396 6.924 7.037 1.00 81.44 286 GLU A C 1
ATOM 2152 O O . GLU A 1 286 ? -2.039 6.529 5.926 1.00 81.44 286 GLU A O 1
ATOM 2157 N N . ILE A 1 287 ? -3.558 7.570 7.187 1.00 83.88 287 ILE A N 1
ATOM 2158 C CA . ILE A 1 287 ? -4.380 7.945 6.030 1.00 83.88 287 ILE A CA 1
ATOM 2159 C C . ILE A 1 287 ? -3.651 8.996 5.179 1.00 83.88 287 ILE A C 1
ATOM 2161 O O . ILE A 1 287 ? -3.740 8.942 3.959 1.00 83.88 287 ILE A O 1
ATOM 2165 N N . GLY A 1 288 ? -2.852 9.895 5.760 1.00 73.12 288 GLY A N 1
ATOM 2166 C CA . GLY A 1 288 ? -2.049 10.874 5.015 1.00 73.12 288 GLY A CA 1
ATOM 2167 C C . GLY A 1 288 ? -1.122 10.222 3.986 1.00 73.12 288 GLY A C 1
ATOM 2168 O O . GLY A 1 288 ? -1.039 10.685 2.846 1.00 73.12 288 GLY A O 1
ATOM 2169 N N . HIS A 1 289 ? -0.523 9.081 4.333 1.00 71.44 289 HIS A N 1
ATOM 2170 C CA . HIS A 1 289 ? 0.270 8.275 3.398 1.00 71.44 289 HIS A CA 1
ATOM 2171 C C . HIS A 1 289 ? -0.543 7.751 2.214 1.00 71.44 289 HIS A C 1
ATOM 2173 O O . HIS A 1 289 ? -0.044 7.704 1.089 1.00 71.44 289 HIS A O 1
ATOM 2179 N N . ASN A 1 290 ? -1.820 7.440 2.432 1.00 76.00 290 ASN A N 1
ATOM 2180 C CA . ASN A 1 290 ? -2.747 7.042 1.375 1.00 76.00 290 ASN A CA 1
ATOM 2181 C C . ASN A 1 290 ? -3.142 8.201 0.449 1.00 76.00 290 ASN A C 1
ATOM 2183 O O . ASN A 1 290 ? -3.563 7.958 -0.675 1.00 76.00 290 ASN A O 1
ATOM 2187 N N . TYR A 1 291 ? -2.947 9.452 0.872 1.00 71.19 291 TYR A N 1
ATOM 2188 C CA . TYR A 1 291 ? -3.079 10.647 0.029 1.00 71.19 291 TYR A CA 1
ATOM 2189 C C . TYR A 1 291 ? -1.761 11.030 -0.670 1.00 71.19 291 TYR A C 1
ATOM 2191 O O . TYR A 1 291 ? -1.692 12.069 -1.325 1.00 71.19 291 TYR A O 1
ATOM 2199 N N . GLY A 1 292 ? -0.719 10.199 -0.558 1.00 64.19 292 GLY A N 1
ATOM 2200 C CA . GLY A 1 292 ? 0.576 10.414 -1.206 1.00 64.19 292 GLY A CA 1
ATOM 2201 C C . GLY A 1 292 ? 1.554 11.278 -0.406 1.00 64.19 292 GLY A C 1
ATOM 2202 O O . GLY A 1 292 ? 2.609 11.634 -0.928 1.00 64.19 292 GLY A O 1
ATOM 2203 N N . LEU A 1 293 ? 1.234 11.622 0.846 1.00 61.91 293 LEU A N 1
ATOM 2204 C CA . LEU A 1 293 ? 2.114 12.432 1.687 1.00 61.91 293 LEU A CA 1
ATOM 2205 C C . LEU A 1 293 ? 3.194 11.548 2.335 1.00 61.91 293 LEU A C 1
ATOM 2207 O O . LEU A 1 293 ? 2.846 10.578 3.007 1.00 61.91 293 LEU A O 1
ATOM 2211 N N . PRO A 1 294 ? 4.495 11.845 2.173 1.00 58.56 294 PRO A N 1
ATOM 2212 C CA . PRO A 1 294 ? 5.545 11.204 2.962 1.00 58.56 294 PRO A CA 1
ATOM 2213 C C . PRO A 1 294 ? 5.568 11.767 4.394 1.00 58.56 294 PRO A C 1
ATOM 2215 O O . PRO A 1 294 ? 4.846 12.710 4.718 1.00 58.56 294 PRO A O 1
ATOM 2218 N N . HIS A 1 295 ? 6.428 11.228 5.262 1.00 57.78 295 HIS A N 1
ATOM 2219 C CA . HIS A 1 295 ? 6.718 11.891 6.538 1.00 57.78 295 HIS A CA 1
ATOM 2220 C C . HIS A 1 295 ? 7.272 13.309 6.317 1.00 57.78 295 HIS A C 1
ATOM 2222 O O . HIS A 1 295 ? 8.121 13.522 5.448 1.00 57.78 295 HIS A O 1
ATOM 2228 N N . ALA A 1 296 ? 6.841 14.260 7.148 1.00 50.81 296 ALA A N 1
ATOM 2229 C CA . ALA A 1 296 ? 7.461 15.578 7.229 1.00 50.81 296 ALA A CA 1
ATOM 2230 C C . ALA A 1 296 ? 8.889 15.480 7.801 1.00 50.81 296 ALA A C 1
ATOM 2232 O O . ALA A 1 296 ? 9.245 14.509 8.475 1.00 50.81 296 ALA A O 1
ATOM 2233 N N . ASN A 1 297 ? 9.721 16.496 7.553 1.00 43.16 297 ASN A N 1
ATOM 2234 C CA . ASN A 1 297 ? 11.064 16.543 8.130 1.00 43.16 297 ASN A CA 1
ATOM 2235 C C . ASN A 1 297 ? 10.980 16.588 9.665 1.00 43.16 297 ASN A C 1
ATOM 2237 O O . ASN A 1 297 ? 10.387 17.502 10.235 1.00 43.16 297 ASN A O 1
ATOM 2241 N N . PHE A 1 298 ? 11.605 15.618 10.331 1.00 39.06 298 PHE A N 1
ATOM 2242 C CA . PHE A 1 298 ? 11.715 15.581 11.787 1.00 39.06 298 PHE A CA 1
ATOM 2243 C C . PHE A 1 298 ? 12.773 16.586 12.266 1.00 39.06 298 PHE A C 1
ATOM 2245 O O . PHE A 1 298 ? 13.915 16.557 11.802 1.00 39.06 298 PHE A O 1
ATOM 2252 N N . TRP A 1 299 ? 12.404 17.469 13.198 1.00 38.75 299 TRP A N 1
ATOM 2253 C CA . TRP A 1 299 ? 13.314 18.440 13.807 1.00 38.75 299 TRP A CA 1
ATOM 2254 C C . TRP A 1 299 ? 13.446 18.181 15.313 1.00 38.75 299 TRP A C 1
ATOM 2256 O O . TRP A 1 299 ? 12.576 18.552 16.097 1.00 38.75 299 TRP A O 1
ATOM 2266 N N . GLU A 1 300 ? 14.548 17.549 15.721 1.00 40.19 300 GLU A N 1
ATOM 2267 C CA . GLU A 1 300 ? 14.842 17.244 17.126 1.00 40.19 300 GLU A CA 1
ATOM 2268 C C . GLU A 1 300 ? 15.512 18.441 17.813 1.00 40.19 300 GLU A C 1
ATOM 2270 O O . GLU A 1 300 ? 16.690 18.727 17.587 1.00 40.19 300 GLU A O 1
ATOM 2275 N N . THR A 1 301 ? 14.772 19.147 18.668 1.00 44.09 301 THR A N 1
ATOM 2276 C CA . THR A 1 301 ? 15.284 20.307 19.419 1.00 44.09 301 THR A CA 1
ATOM 2277 C C . THR A 1 301 ? 15.965 19.931 20.736 1.00 44.09 301 THR A C 1
ATOM 2279 O O . THR A 1 301 ? 16.609 20.786 21.343 1.00 44.09 301 THR A O 1
ATOM 2282 N N . ARG A 1 302 ? 15.872 18.673 21.200 1.00 45.06 302 ARG A N 1
ATOM 2283 C CA . ARG A 1 302 ? 16.351 18.252 22.533 1.00 45.06 302 ARG A CA 1
ATOM 2284 C C . ARG A 1 302 ? 17.853 17.952 22.604 1.00 45.06 302 ARG A C 1
ATOM 2286 O O . ARG A 1 302 ? 18.336 17.530 23.654 1.00 45.06 302 ARG A O 1
ATOM 2293 N N . ARG A 1 303 ? 18.626 18.179 21.534 1.00 40.38 303 ARG A N 1
ATOM 2294 C CA . ARG A 1 303 ? 20.096 18.076 21.568 1.00 40.38 303 ARG A CA 1
ATOM 2295 C C . ARG A 1 303 ? 20.749 19.452 21.476 1.00 40.38 303 ARG A C 1
ATOM 2297 O O . ARG A 1 303 ? 20.624 20.150 20.477 1.00 40.38 303 ARG A O 1
ATOM 2304 N N . ASN A 1 304 ? 21.519 19.797 22.510 1.00 39.00 304 ASN A N 1
ATOM 2305 C CA . ASN A 1 304 ? 22.550 20.828 22.425 1.00 39.00 304 ASN A CA 1
ATOM 2306 C C . ASN A 1 304 ? 23.607 20.319 21.431 1.00 39.00 304 ASN A C 1
ATOM 2308 O O . ASN A 1 304 ? 24.408 19.444 21.765 1.00 39.00 304 ASN A O 1
ATOM 2312 N N . PHE A 1 305 ? 23.565 20.789 20.188 1.00 45.34 305 PHE A N 1
ATOM 2313 C CA . PHE A 1 305 ? 24.586 20.457 19.200 1.00 45.34 305 PHE A CA 1
ATOM 2314 C C . PHE A 1 305 ? 25.867 21.239 19.537 1.00 45.34 305 PHE A C 1
ATOM 2316 O O . PHE A 1 305 ? 25.791 22.461 19.662 1.00 45.34 305 PHE A O 1
ATOM 2323 N N . PRO A 1 306 ? 27.039 20.591 19.693 1.00 37.50 306 PRO A N 1
ATOM 2324 C CA . PRO A 1 306 ? 28.308 21.308 19.739 1.00 37.50 306 PRO A CA 1
ATOM 2325 C C . PRO A 1 306 ? 28.497 22.074 18.425 1.00 37.50 306 PRO A C 1
ATOM 2327 O O . PRO A 1 306 ? 28.227 21.530 17.351 1.00 37.50 306 PRO A O 1
ATOM 2330 N N . ASP A 1 307 ? 28.941 23.325 18.530 1.00 41.53 307 ASP A N 1
ATOM 2331 C CA . ASP A 1 307 ? 29.148 24.253 17.418 1.00 41.53 307 ASP A CA 1
ATOM 2332 C C . ASP A 1 307 ? 29.830 23.586 16.209 1.00 41.53 307 ASP A C 1
ATOM 2334 O O . ASP A 1 307 ? 30.950 23.082 16.317 1.00 41.53 307 ASP A O 1
ATOM 2338 N N . GLY A 1 308 ? 29.178 23.620 15.037 1.00 43.19 308 GLY A N 1
ATOM 2339 C CA . GLY A 1 308 ? 29.858 23.366 13.759 1.00 43.19 308 GLY A CA 1
ATOM 2340 C C . GLY A 1 308 ? 29.228 22.395 12.754 1.00 43.19 308 GLY A C 1
ATOM 2341 O O . GLY A 1 308 ? 29.857 22.157 11.725 1.00 43.19 308 GLY A O 1
ATOM 2342 N N . PHE A 1 309 ? 28.016 21.866 12.954 1.00 30.86 309 PHE A N 1
ATOM 2343 C CA . PHE A 1 309 ? 27.325 21.110 11.892 1.00 30.86 309 PHE A CA 1
ATOM 2344 C C . PHE A 1 309 ? 26.404 22.020 11.058 1.00 30.86 309 PHE A C 1
ATOM 2346 O O . PHE A 1 309 ? 25.583 22.742 11.626 1.00 30.86 309 PHE A O 1
ATOM 2353 N N . PRO A 1 310 ? 26.533 22.044 9.717 1.00 41.53 310 PRO A N 1
ATOM 2354 C CA . PRO A 1 310 ? 25.905 23.072 8.901 1.00 41.53 310 PRO A CA 1
ATOM 2355 C C . PRO A 1 310 ? 24.391 22.874 8.799 1.00 41.53 310 PRO A C 1
ATOM 2357 O O . PRO A 1 310 ? 23.888 22.041 8.048 1.00 41.53 310 PRO A O 1
ATOM 2360 N N . LEU A 1 311 ? 23.678 23.756 9.494 1.00 42.75 311 LEU A N 1
ATOM 2361 C CA . LEU A 1 311 ? 22.336 24.207 9.162 1.00 42.75 311 LEU A CA 1
ATOM 2362 C C . LEU A 1 311 ? 22.345 24.858 7.774 1.00 42.75 311 LEU A C 1
ATOM 2364 O O . LEU A 1 311 ? 22.589 26.056 7.634 1.00 42.75 311 LEU A O 1
ATOM 2368 N N . ARG A 1 312 ? 22.051 24.083 6.732 1.00 37.34 312 ARG A N 1
ATOM 2369 C CA . ARG A 1 312 ? 21.434 24.625 5.522 1.00 37.34 312 ARG A CA 1
ATOM 2370 C C . ARG A 1 312 ? 20.380 23.659 5.037 1.00 37.34 312 ARG A C 1
ATOM 2372 O O . ARG A 1 312 ? 20.680 22.526 4.680 1.00 37.34 312 ARG A O 1
ATOM 2379 N N . ASN A 1 313 ? 19.157 24.168 4.996 1.00 41.12 313 ASN A N 1
ATOM 2380 C CA . ASN A 1 313 ? 18.122 23.686 4.112 1.00 41.12 313 ASN A CA 1
ATOM 2381 C C . ASN A 1 313 ? 18.723 23.511 2.702 1.00 41.12 313 ASN A C 1
ATOM 2383 O O . ASN A 1 313 ? 18.973 24.504 2.019 1.00 41.12 313 ASN A O 1
ATOM 2387 N N . GLN A 1 314 ? 19.067 22.281 2.308 1.00 39.22 314 GLN A N 1
ATOM 2388 C CA . GLN A 1 314 ? 19.695 22.039 1.004 1.00 39.22 314 GLN A CA 1
ATOM 2389 C C . GLN A 1 314 ? 18.683 22.126 -0.141 1.00 39.22 314 GLN A C 1
ATOM 2391 O O . GLN A 1 314 ? 19.092 22.324 -1.278 1.00 39.22 314 GLN A O 1
ATOM 2396 N N . ASN A 1 315 ? 17.382 22.070 0.153 1.00 38.22 315 ASN A N 1
ATOM 2397 C CA . ASN A 1 315 ? 16.330 22.149 -0.847 1.00 38.22 315 ASN A CA 1
ATOM 2398 C C . ASN A 1 315 ? 15.274 23.154 -0.391 1.00 38.22 315 ASN A C 1
ATOM 2400 O O . ASN A 1 315 ? 14.635 22.937 0.626 1.00 38.22 315 ASN A O 1
ATOM 2404 N N . ASN A 1 316 ? 15.063 24.227 -1.155 1.00 35.72 316 ASN A N 1
ATOM 2405 C CA . ASN A 1 316 ? 13.974 25.203 -0.991 1.00 35.72 316 ASN A CA 1
ATOM 2406 C C . ASN A 1 316 ? 12.568 24.563 -1.131 1.00 35.72 316 ASN A C 1
ATOM 2408 O O . ASN A 1 316 ? 11.758 25.002 -1.945 1.00 35.72 316 ASN A O 1
ATOM 2412 N N . TYR A 1 317 ? 12.250 23.523 -0.363 1.00 36.41 317 TYR A N 1
ATOM 2413 C CA . TYR A 1 317 ? 10.878 23.090 -0.192 1.00 36.41 317 TYR A CA 1
ATOM 2414 C C . TYR A 1 317 ? 10.126 24.207 0.541 1.00 36.41 317 TYR A C 1
ATOM 2416 O O . TYR A 1 317 ? 10.655 24.757 1.516 1.00 36.41 317 TYR A O 1
ATOM 2424 N N . PRO A 1 318 ? 8.931 24.594 0.065 1.00 36.78 318 PRO A N 1
ATOM 2425 C CA . PRO A 1 318 ? 8.069 25.499 0.808 1.00 36.78 318 PRO A CA 1
ATOM 2426 C C . PRO A 1 318 ? 7.827 24.922 2.207 1.00 36.78 318 PRO A C 1
ATOM 2428 O O . PRO A 1 318 ? 7.713 23.708 2.369 1.00 36.78 318 PRO A O 1
ATOM 2431 N N . PHE A 1 319 ? 7.801 25.797 3.212 1.00 37.28 319 PHE A N 1
ATOM 2432 C CA . PHE A 1 319 ? 7.531 25.434 4.600 1.00 37.28 319 PHE A CA 1
ATOM 2433 C C . PHE A 1 319 ? 6.250 24.595 4.683 1.00 37.28 319 PHE A C 1
ATOM 2435 O O . PHE A 1 319 ? 5.163 25.094 4.401 1.00 37.28 319 PHE A O 1
ATOM 2442 N N . ASP A 1 320 ? 6.392 23.327 5.058 1.00 40.66 320 ASP A N 1
ATOM 2443 C CA . ASP A 1 320 ? 5.267 22.442 5.326 1.00 40.66 320 ASP A CA 1
ATOM 2444 C C . ASP A 1 320 ? 4.764 22.733 6.742 1.00 40.66 320 ASP A C 1
ATOM 2446 O O . ASP A 1 320 ? 5.528 22.676 7.708 1.00 40.66 320 ASP A O 1
ATOM 2450 N N . THR A 1 321 ? 3.481 23.044 6.895 1.00 35.88 321 THR A N 1
ATOM 2451 C CA . THR A 1 321 ? 2.848 23.173 8.213 1.00 35.88 321 THR A CA 1
ATOM 2452 C C . THR A 1 321 ? 2.957 21.887 9.032 1.00 35.88 321 THR A C 1
ATOM 2454 O O . THR A 1 321 ? 2.985 21.960 10.253 1.00 35.88 321 THR A O 1
ATOM 2457 N N . SER A 1 322 ? 3.148 20.728 8.404 1.00 38.00 322 SER A N 1
ATOM 2458 C CA . SER A 1 322 ? 3.473 19.464 9.076 1.00 38.00 322 SER A CA 1
ATOM 2459 C C . SER A 1 322 ? 4.881 19.458 9.698 1.00 38.00 322 SER A C 1
ATOM 2461 O O . SER A 1 322 ? 5.162 18.626 10.550 1.00 38.00 322 SER A O 1
ATOM 2463 N N . SER A 1 323 ? 5.757 20.411 9.340 1.00 37.59 323 SER A N 1
ATOM 2464 C CA . SER A 1 323 ? 7.018 20.688 10.055 1.00 37.59 323 SER A CA 1
ATOM 2465 C C . SER A 1 323 ? 6.810 21.548 11.313 1.00 37.59 323 SER A C 1
ATOM 2467 O O . SER A 1 323 ? 7.643 21.515 12.213 1.00 37.59 323 SER A O 1
ATOM 2469 N N . LEU A 1 324 ? 5.710 22.315 11.397 1.00 33.38 324 LEU A N 1
ATOM 2470 C CA . LEU A 1 324 ? 5.268 22.988 12.633 1.00 33.38 324 LEU A CA 1
ATOM 2471 C C . LEU A 1 324 ? 4.485 22.028 13.534 1.00 33.38 324 LEU A C 1
ATOM 2473 O O . LEU A 1 324 ? 4.610 22.098 14.754 1.00 33.38 324 LEU A O 1
ATOM 2477 N N . VAL A 1 325 ? 3.742 21.089 12.943 1.00 38.03 325 VAL A N 1
ATOM 2478 C CA . VAL A 1 325 ? 3.164 19.942 13.653 1.00 38.03 325 VAL A CA 1
ATOM 2479 C C . VAL A 1 325 ? 4.198 18.818 13.744 1.00 38.03 325 VAL A C 1
ATOM 2481 O O . VAL A 1 325 ? 3.941 17.672 13.381 1.00 38.03 325 VAL A O 1
ATOM 2484 N N . GLY A 1 326 ? 5.380 19.135 14.278 1.00 34.88 326 GLY A N 1
ATOM 2485 C CA . GLY A 1 326 ? 6.166 18.119 14.963 1.00 34.88 326 GLY A CA 1
ATOM 2486 C C . GLY A 1 326 ? 5.253 17.520 16.028 1.00 34.88 326 GLY A C 1
ATOM 2487 O O . GLY A 1 326 ? 4.938 18.165 17.027 1.00 34.88 326 GLY A O 1
ATOM 2488 N N . ARG A 1 327 ? 4.726 16.322 15.775 1.00 37.12 327 ARG A N 1
ATOM 2489 C CA . ARG A 1 327 ? 3.707 15.712 16.640 1.00 37.12 327 ARG A CA 1
ATOM 2490 C C . ARG A 1 327 ? 4.213 15.326 18.027 1.00 37.12 327 ARG A C 1
ATOM 2492 O O . ARG A 1 327 ? 3.401 14.945 18.861 1.00 37.12 327 ARG A O 1
ATOM 2499 N N . ASP A 1 328 ? 5.490 15.570 18.299 1.00 34.03 328 ASP A N 1
ATOM 2500 C CA . ASP A 1 328 ? 6.066 15.675 19.641 1.00 34.03 328 ASP A CA 1
ATOM 2501 C C . ASP A 1 328 ? 5.502 16.865 20.459 1.00 34.03 328 ASP A C 1
ATOM 2503 O O . ASP A 1 328 ? 5.957 17.104 21.570 1.00 34.03 328 ASP A O 1
ATOM 2507 N N . SER A 1 329 ? 4.526 17.638 19.949 1.00 31.25 329 SER A N 1
ATOM 2508 C CA . SER A 1 329 ? 3.879 18.745 20.688 1.00 31.25 329 SER A CA 1
ATOM 2509 C C . SER A 1 329 ? 2.346 18.654 20.839 1.00 31.25 329 SER A C 1
ATOM 2511 O O . SER A 1 329 ? 1.743 19.608 21.323 1.00 31.25 329 SER A O 1
ATOM 2513 N N . ILE A 1 330 ? 1.690 17.540 20.469 1.00 27.61 330 ILE A N 1
ATOM 2514 C CA . ILE A 1 330 ? 0.251 17.296 20.781 1.00 27.61 330 ILE A CA 1
ATOM 2515 C C . ILE A 1 330 ? 0.043 16.231 21.870 1.00 27.61 330 ILE A C 1
ATOM 2517 O O . ILE A 1 330 ? -1.072 16.017 22.342 1.00 27.61 330 ILE A O 1
ATOM 2521 N N . ILE A 1 331 ? 1.115 15.620 22.360 1.00 24.27 331 ILE A N 1
ATOM 2522 C CA . ILE A 1 331 ? 1.067 14.776 23.548 1.00 24.27 331 ILE A CA 1
ATOM 2523 C C . ILE A 1 331 ? 2.188 15.283 24.445 1.00 24.27 331 ILE A C 1
ATOM 2525 O O . ILE A 1 331 ? 3.334 15.340 24.005 1.00 24.27 331 ILE A O 1
ATOM 2529 N N . GLY A 1 332 ? 1.824 15.767 25.633 1.00 29.78 332 GLY A N 1
ATOM 2530 C CA . GLY A 1 332 ? 2.801 16.110 26.665 1.00 29.78 332 GLY A CA 1
ATOM 2531 C C . GLY A 1 332 ? 3.690 14.931 27.036 1.00 29.78 332 GLY A C 1
ATOM 2532 O O . GLY A 1 332 ? 3.276 13.773 26.793 1.00 29.78 332 GLY A O 1
#

Secondary structure (DSSP, 8-state):
-EEEEEEEEEEEEEEEEPSSGGGGT----EEEEEEETTEEEEEEE-GGGGG---EEEEEEEEEEETTEEEE-S-SEEEPPHHHHHHHHHH----S--B-TTT-PBP-TTPEEEEETTEEEEESSHHHHHHHHHHHHHHTTSSS---S--SPPP--S-TTSEEEEEEEEEEE-SS----SS-HHHHHHHHHHHHHHHHHHHTSSEEEEEEEEEEEE-SS-HHHHHHH-HHHHHHHHHHHHHHTT--GGG-SEEEEE----TT--EEEEEETTEEEESS--HHHHHHHHHHHTT--PPPP---S----S-S----SS-----HHHH--GGGS--

Radius of gyration: 22.99 Å; chains: 1; bounding box: 50×44×66 Å

Foldseek 3Di:
DDKDWAWWKKAWKWFAFDPDPLNVVPDGDIWIWTDDPPAIATEDDDDLCVQFAIDGGQTWIFDDDPRHTDIDLFQKAWDDPVRVVVVVVVDPDPDFAAAPQPRHGADPPWIWIDRRPDIGIHNDVVSVVVVRVVSSVCRNPPHFDPDDDDDGDPPPDLLFEEFEEEEAFEEEPVGQPGQDDQVLLVVLLVVLQVCSCVVVVNGYGYDYDYADYFYFPHGLQVCLVVDVVVVVVRSCVRCVVRVHHPVVGQAYEYEYADRPSRRGQKMAHPRYMYGNHSDSVRVNVRVVNNSVDRQDDADDPPDPDDPDDDPDPPDPDPDDVVNVPPVVPVPD

pLDDT: mean 76.17, std 20.56, range [24.27, 98.44]

Sequence (332 aa):
EEAVQGRGRLDVYWASPLPGPEAADLHCGKVAYLTMGERVWRAYLYGRRRTQMSQEEVAFHGIAVGNALALDEKPLRPLTPEEALVTQSLSDAGRSPVCAACGEPVGSDGVLAQLGDEFVWFCNKSHLNEVNRGLMAAEAEPSGDTIGSTPPPQYANWTLGTKRVLYLRVVFRDDILEPITASEAMEAMKQVNDFYAEASGGKTELVTTVSSTLTLPHPNEFYGIAGPGALLGDAQVQALAAGYAADEYDLLLIRHPNVDAFTWAGLGGGGVAWLQTSNVGVAVHEIGHNYGLPHANFWETRRNFPDGFPLRNQNNYPFDTSSLVGRDSIIG